Protein AF-0000000083320571 (afdb_homodimer)

InterPro domains:
  IPR004360 Glyoxalase/fosfomycin resistance/dioxygenase domain [PF00903] (28-155)
  IPR029068 Glyoxalase/Bleomycin resistance protein/Dihydroxybiphenyl dioxygenase [G3DSA:3.10.180.10] (17-161)
  IPR029068 Glyoxalase/Bleomycin resistance protein/Dihydroxybiphenyl dioxygenase [SSF54593] (20-159)

Radius of gyration: 19.86 Å; Cα contacts (8 Å, |Δi|>4): 716; chains: 2; bounding box: 45×61×52 Å

Structure (mmCIF, N/CA/C/O backbone):
data_AF-0000000083320571-model_v1
#
loop_
_entity.id
_entity.type
_entity.pdbx_description
1 polymer 'VOC family protein'
#
loop_
_atom_site.group_PDB
_atom_site.id
_atom_site.type_symbol
_atom_site.label_atom_id
_atom_site.label_alt_id
_atom_site.label_comp_id
_atom_site.label_asym_id
_atom_site.label_entity_id
_atom_site.label_seq_id
_atom_site.pdbx_PDB_ins_code
_atom_site.Cartn_x
_atom_site.Cartn_y
_atom_site.Cartn_z
_atom_site.occupancy
_atom_site.B_iso_or_equiv
_atom_site.auth_seq_id
_atom_site.auth_comp_id
_atom_site.auth_asym_id
_atom_site.auth_atom_id
_atom_site.pdbx_PDB_model_num
ATOM 1 N N . MET A 1 1 ? 3.807 26.5 15 1 24.52 1 MET A N 1
ATOM 2 C CA . MET A 1 1 ? 3.52 25.719 16.203 1 24.52 1 MET A CA 1
ATOM 3 C C . MET A 1 1 ? 3.365 24.25 15.867 1 24.52 1 MET A C 1
ATOM 5 O O . MET A 1 1 ? 2.805 23.891 14.828 1 24.52 1 MET A O 1
ATOM 9 N N . ASN A 1 2 ? 4.238 23.391 16.531 1 31.45 2 ASN A N 1
ATOM 10 C CA . ASN A 1 2 ? 4.34 21.953 16.344 1 31.45 2 ASN A CA 1
ATOM 11 C C . ASN A 1 2 ? 3.014 21.25 16.625 1 31.45 2 ASN A C 1
ATOM 13 O O . ASN A 1 2 ? 2.438 21.422 17.703 1 31.45 2 ASN A O 1
ATOM 17 N N . ILE A 1 3 ? 2.271 21.188 15.688 1 35.78 3 ILE A N 1
ATOM 18 C CA . ILE A 1 3 ? 0.932 20.625 15.867 1 35.78 3 ILE A CA 1
ATOM 19 C C . ILE A 1 3 ? 1.018 19.297 16.594 1 35.78 3 ILE A C 1
ATOM 21 O O . ILE A 1 3 ? 0.004 18.609 16.781 1 35.78 3 ILE A O 1
ATOM 25 N N . TYR A 1 4 ? 2.146 18.75 16.625 1 41.5 4 TYR A N 1
ATOM 26 C CA . TYR A 1 4 ? 2.273 17.5 17.344 1 41.5 4 TYR A CA 1
ATOM 27 C C . TYR A 1 4 ? 2.49 17.75 18.828 1 41.5 4 TYR A C 1
ATOM 29 O O . TYR A 1 4 ? 3.172 18.703 19.219 1 41.5 4 TYR A O 1
ATOM 37 N N . PRO A 1 5 ? 1.605 17.375 19.672 1 34.22 5 PRO A N 1
ATOM 38 C CA . PRO A 1 5 ? 1.913 17.578 21.094 1 34.22 5 PRO A CA 1
ATOM 39 C C . PRO A 1 5 ? 3.361 17.234 21.438 1 34.22 5 PRO A C 1
ATOM 41 O O . PRO A 1 5 ? 3.998 16.453 20.734 1 34.22 5 PRO A O 1
ATOM 44 N N . ASP A 1 6 ? 3.949 18.125 22.297 1 37.19 6 ASP A N 1
ATOM 45 C CA . ASP A 1 6 ? 5.258 17.906 22.906 1 37.19 6 ASP A CA 1
ATOM 46 C C . ASP A 1 6 ? 5.375 16.484 23.484 1 37.19 6 ASP A C 1
ATOM 48 O O . ASP A 1 6 ? 4.746 16.172 24.484 1 37.19 6 ASP A O 1
ATOM 52 N N . GLU A 1 7 ? 5.043 15.555 22.844 1 34.69 7 GLU A N 1
ATOM 53 C CA . GLU A 1 7 ? 5.137 14.25 23.5 1 34.69 7 GLU A CA 1
ATOM 54 C C . GLU A 1 7 ? 6.434 14.125 24.297 1 34.69 7 GLU A C 1
ATOM 56 O O . GLU A 1 7 ? 7.48 14.617 23.859 1 34.69 7 GLU A O 1
ATOM 61 N N . LYS A 1 8 ? 6.27 14 25.609 1 34.78 8 LYS A N 1
ATOM 62 C CA . LYS A 1 8 ? 7.332 13.547 26.516 1 34.78 8 LYS A CA 1
ATOM 63 C C . LYS A 1 8 ? 8.297 12.609 25.781 1 34.78 8 LYS A C 1
ATOM 65 O O . LYS A 1 8 ? 7.887 11.797 24.953 1 34.78 8 LYS A O 1
ATOM 70 N N . SER A 1 9 ? 9.625 12.922 25.547 1 37.97 9 SER A N 1
ATOM 71 C CA . SER A 1 9 ? 10.82 12.234 25.094 1 37.97 9 SER A CA 1
ATOM 72 C C . SER A 1 9 ? 10.859 10.797 25.594 1 37.97 9 SER A C 1
ATOM 74 O O . SER A 1 9 ? 11.391 10.516 26.672 1 37.97 9 SER A O 1
ATOM 76 N N . THR A 1 10 ? 9.789 10.219 26.141 1 35.91 10 THR A N 1
ATOM 77 C CA . THR A 1 10 ? 10.156 8.875 26.594 1 35.91 10 THR A CA 1
ATOM 78 C C . THR A 1 10 ? 11.086 8.203 25.594 1 35.91 10 THR A C 1
ATOM 80 O O . THR A 1 10 ? 10.922 8.352 24.375 1 35.91 10 THR A O 1
ATOM 83 N N . ALA A 1 11 ? 12.266 7.926 26.062 1 35.41 11 ALA A N 1
ATOM 84 C CA . ALA A 1 11 ? 13.359 7.246 25.375 1 35.41 11 ALA A CA 1
ATOM 85 C C . ALA A 1 11 ? 12.836 6.145 24.469 1 35.41 11 ALA A C 1
ATOM 87 O O . ALA A 1 11 ? 12.586 5.023 24.922 1 35.41 11 ALA A O 1
ATOM 88 N N . GLN A 1 12 ? 11.68 6.184 23.938 1 38.19 12 GLN A N 1
ATOM 89 C CA . GLN A 1 12 ? 11.359 5.102 23.016 1 38.19 12 GLN A CA 1
ATOM 90 C C . GLN A 1 12 ? 12.555 4.766 22.125 1 38.19 12 GLN A C 1
ATOM 92 O O . GLN A 1 12 ? 13.188 5.66 21.562 1 38.19 12 GLN A O 1
ATOM 97 N N . THR A 1 13 ? 13.32 3.939 22.484 1 44.72 13 THR A N 1
ATOM 98 C CA . THR A 1 13 ? 14.453 3.447 21.703 1 44.72 13 THR A CA 1
ATOM 99 C C . THR A 1 13 ? 14.219 3.68 20.203 1 44.72 13 THR A C 1
ATOM 101 O O . THR A 1 13 ? 13.227 3.211 19.641 1 44.72 13 THR A O 1
ATOM 104 N N . ALA A 1 14 ? 14.383 4.93 19.734 1 51.66 14 ALA A N 1
ATOM 105 C CA . ALA A 1 14 ? 14.25 5.418 18.359 1 51.66 14 ALA A CA 1
ATOM 106 C C . ALA A 1 14 ? 14.469 4.293 17.359 1 51.66 14 ALA A C 1
ATOM 108 O O . ALA A 1 14 ? 15.57 3.748 17.25 1 51.66 14 ALA A O 1
ATOM 109 N N . ASP A 1 15 ? 13.508 3.408 17.141 1 60.19 15 ASP A N 1
ATOM 110 C CA . ASP A 1 15 ? 13.695 2.373 16.141 1 60.19 15 ASP A CA 1
ATOM 111 C C . ASP A 1 15 ? 14.086 2.98 14.789 1 60.19 15 ASP A C 1
ATOM 113 O O . ASP A 1 15 ? 13.32 3.75 14.203 1 60.19 15 ASP A O 1
ATOM 117 N N . THR A 1 16 ? 15.352 3.076 14.57 1 83.44 16 THR A N 1
ATOM 118 C CA . THR A 1 16 ? 16 3.668 13.406 1 83.44 16 THR A CA 1
ATOM 119 C C . THR A 1 16 ? 15.688 2.861 12.148 1 83.44 16 THR A C 1
ATOM 121 O O . THR A 1 16 ? 16.156 3.203 11.055 1 83.44 16 THR A O 1
ATOM 124 N N . GLN A 1 17 ? 14.781 1.916 12.391 1 91.25 17 GLN A N 1
ATOM 125 C CA . GLN A 1 17 ? 14.484 1.094 11.227 1 91.25 17 GLN A CA 1
ATOM 126 C C . GLN A 1 17 ? 13.531 1.809 10.273 1 91.25 17 GLN A C 1
ATOM 128 O O . GLN A 1 17 ? 12.578 2.455 10.711 1 91.25 17 GLN A O 1
ATOM 133 N N . VAL A 1 18 ? 13.82 1.714 9.023 1 96.56 18 VAL A N 1
ATOM 134 C CA . VAL A 1 18 ? 12.945 2.311 8.023 1 96.56 18 VAL A CA 1
ATOM 135 C C . VAL A 1 18 ? 11.625 1.54 7.965 1 96.56 18 VAL A C 1
ATOM 137 O O . VAL A 1 18 ? 11.625 0.307 7.953 1 96.56 18 VAL A O 1
ATOM 140 N N . GLU A 1 19 ? 10.531 2.27 7.996 1 97.12 19 GLU A N 1
ATOM 141 C CA . GLU A 1 19 ? 9.203 1.705 7.738 1 97.12 19 GLU A CA 1
ATOM 142 C C . GLU A 1 19 ? 8.727 2.045 6.332 1 97.12 19 GLU A C 1
ATOM 144 O O . GLU A 1 19 ? 9.055 3.104 5.793 1 97.12 19 GLU A O 1
ATOM 149 N N . MET A 1 20 ? 8.062 1.161 5.777 1 98.12 20 MET A N 1
ATOM 150 C CA . MET A 1 20 ? 7.34 1.413 4.531 1 98.12 20 MET A CA 1
ATOM 151 C C . MET A 1 20 ? 5.832 1.376 4.762 1 98.12 20 MET A C 1
ATOM 153 O O . MET A 1 20 ? 5.27 0.318 5.051 1 98.12 20 MET A O 1
ATOM 157 N N . ILE A 1 21 ? 5.168 2.496 4.598 1 98.19 21 ILE A N 1
ATOM 158 C CA . ILE A 1 21 ? 3.76 2.645 4.953 1 98.19 21 ILE A CA 1
ATOM 159 C C . ILE A 1 21 ? 2.953 3.027 3.713 1 98.19 21 ILE A C 1
ATOM 161 O O . ILE A 1 21 ? 3.248 4.031 3.061 1 98.19 21 ILE A O 1
ATOM 165 N N . PRO A 1 22 ? 1.952 2.219 3.352 1 98.81 22 PRO A N 1
ATOM 166 C CA . PRO A 1 22 ? 1.097 2.654 2.244 1 98.81 22 PRO A CA 1
ATOM 167 C C . PRO A 1 22 ? 0.348 3.949 2.551 1 98.81 22 PRO A C 1
ATOM 169 O O . PRO A 1 22 ? -0.069 4.172 3.689 1 98.81 22 PRO A O 1
ATOM 172 N N . PHE A 1 23 ? 0.229 4.734 1.517 1 98.81 23 PHE A N 1
ATOM 173 C CA . PHE A 1 23 ? -0.408 6.047 1.592 1 98.81 23 PHE A CA 1
ATOM 174 C C . PHE A 1 23 ? -1.513 6.172 0.549 1 98.81 23 PHE A C 1
ATOM 176 O O . PHE A 1 23 ? -1.251 6.09 -0.653 1 98.81 23 PHE A O 1
ATOM 183 N N . LEU A 1 24 ? -2.758 6.375 1.023 1 98.88 24 LEU A N 1
ATOM 184 C CA . LEU A 1 24 ? -3.904 6.523 0.133 1 98.88 24 LEU A CA 1
ATOM 185 C C . LEU A 1 24 ? -4.277 7.996 -0.03 1 98.88 24 LEU A C 1
ATOM 187 O O . LEU A 1 24 ? -4.297 8.742 0.948 1 98.88 24 LEU A O 1
ATOM 191 N N . SER A 1 25 ? -4.465 8.375 -1.194 1 98.75 25 SER A N 1
ATOM 192 C CA . SER A 1 25 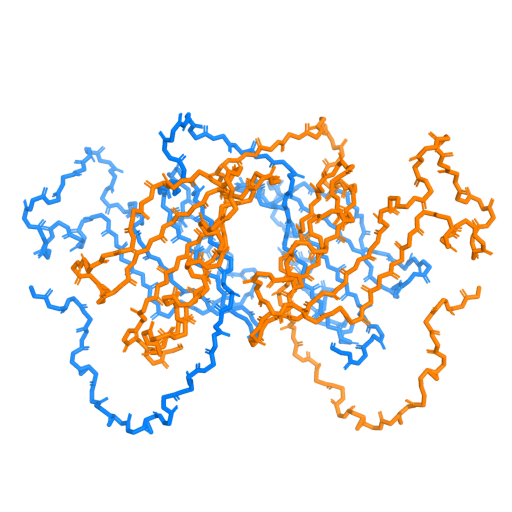? -5.023 9.68 -1.539 1 98.75 25 SER A CA 1
ATOM 193 C C . SER A 1 25 ? -6.441 9.555 -2.082 1 98.75 25 SER A C 1
ATOM 195 O O . SER A 1 25 ? -6.641 9.109 -3.215 1 98.75 25 SER A O 1
ATOM 197 N N . LEU A 1 26 ? -7.48 9.992 -1.312 1 98.62 26 LEU A N 1
ATOM 198 C CA . LEU A 1 26 ? -8.828 9.531 -1.622 1 98.62 26 LEU A CA 1
ATOM 199 C C . LEU A 1 26 ? -9.703 10.688 -2.086 1 98.62 26 LEU A C 1
ATOM 201 O O . LEU A 1 26 ? -10.914 10.523 -2.264 1 98.62 26 LEU A O 1
ATOM 205 N N . ASN A 1 27 ? -9.141 11.859 -2.291 1 97.94 27 ASN A N 1
ATOM 206 C CA . ASN A 1 27 ? -9.75 12.953 -3.035 1 97.94 27 ASN A CA 1
ATOM 207 C C . ASN A 1 27 ? -11.18 13.219 -2.582 1 97.94 27 ASN A C 1
ATOM 209 O O . ASN A 1 27 ? -12.109 13.195 -3.395 1 97.94 27 ASN A O 1
ATOM 213 N N . GLY A 1 28 ? -11.352 13.477 -1.359 1 98.12 28 GLY A N 1
ATOM 214 C CA . GLY A 1 28 ? -12.648 13.859 -0.823 1 98.12 28 GLY A CA 1
ATOM 215 C C . GLY A 1 28 ? -13.32 12.75 -0.037 1 98.12 28 GLY A C 1
ATOM 216 O O . GLY A 1 28 ? -14.359 12.969 0.593 1 98.12 28 GLY A O 1
ATOM 217 N N . GLN A 1 29 ? -12.734 11.578 -0 1 98.44 29 GLN A N 1
ATOM 218 C CA . GLN A 1 29 ? -13.406 10.438 0.618 1 98.44 29 GLN A CA 1
ATOM 219 C C . GLN A 1 29 ? -12.617 9.93 1.821 1 98.44 29 GLN A C 1
ATOM 221 O O . GLN A 1 29 ? -12.969 8.906 2.41 1 98.44 29 GLN A O 1
ATOM 226 N N . ALA A 1 30 ? -11.562 10.625 2.219 1 98.75 30 ALA A N 1
ATOM 227 C CA . ALA A 1 30 ? -10.641 10.117 3.238 1 98.75 30 ALA A CA 1
ATOM 228 C C . ALA A 1 30 ? -11.344 9.977 4.586 1 98.75 30 ALA A C 1
ATOM 230 O O . ALA A 1 30 ? -11.234 8.938 5.246 1 98.75 30 ALA A O 1
ATOM 231 N N . ALA A 1 31 ? -12.086 10.984 4.988 1 98.69 31 ALA A N 1
ATOM 232 C CA . ALA A 1 31 ? -12.75 10.938 6.285 1 98.69 31 ALA A CA 1
ATOM 233 C C . ALA A 1 31 ? -13.734 9.773 6.359 1 98.69 31 ALA A C 1
ATOM 235 O O . ALA A 1 31 ? -13.773 9.047 7.352 1 98.69 31 ALA A O 1
ATOM 236 N N . ALA A 1 32 ? -14.5 9.602 5.309 1 98.62 32 ALA A N 1
ATOM 237 C CA . ALA A 1 32 ? -15.469 8.5 5.25 1 98.62 32 ALA A CA 1
ATOM 238 C C . ALA A 1 32 ? -14.766 7.148 5.258 1 98.62 32 ALA A C 1
ATOM 240 O O . ALA A 1 32 ? -15.211 6.211 5.918 1 98.62 32 ALA A O 1
ATOM 241 N N . ALA A 1 33 ? -13.672 7.047 4.559 1 98.81 33 ALA A N 1
ATOM 242 C CA . ALA A 1 33 ? -12.906 5.801 4.516 1 98.81 33 ALA A CA 1
ATOM 243 C C . ALA A 1 33 ? -12.344 5.457 5.891 1 98.81 33 ALA A C 1
ATOM 245 O O . ALA A 1 33 ? -12.406 4.305 6.324 1 98.81 33 ALA A O 1
ATOM 246 N N . ILE A 1 34 ? -11.766 6.438 6.555 1 98.88 34 ILE A N 1
ATOM 247 C CA . ILE A 1 34 ? -11.188 6.23 7.875 1 98.88 34 ILE A CA 1
ATOM 248 C C . ILE A 1 34 ? -12.25 5.699 8.828 1 98.88 34 ILE A C 1
ATOM 250 O O . ILE A 1 34 ? -12.031 4.711 9.531 1 98.88 34 ILE A O 1
ATOM 254 N N . ALA A 1 35 ? -13.414 6.305 8.797 1 98.62 35 ALA A N 1
ATOM 255 C CA . ALA A 1 35 ? -14.516 5.852 9.641 1 98.62 35 ALA A CA 1
ATOM 256 C C . ALA A 1 35 ? -14.922 4.426 9.289 1 98.62 35 ALA A C 1
ATOM 258 O O . ALA A 1 35 ? -15.172 3.609 10.18 1 98.62 35 ALA A O 1
ATOM 259 N N . PHE A 1 36 ? -15 4.168 8.039 1 98.81 36 PHE A N 1
ATOM 260 C CA . PHE A 1 36 ? -15.352 2.838 7.555 1 98.81 36 PHE A CA 1
ATOM 261 C C . PHE A 1 36 ? -14.336 1.806 8.023 1 98.81 36 PHE A C 1
ATOM 263 O O . PHE A 1 36 ? -14.711 0.735 8.508 1 98.81 36 PHE A O 1
ATOM 270 N N . TYR A 1 37 ? -13.008 2.092 7.93 1 98.81 37 TYR A N 1
ATOM 271 C CA . TYR A 1 37 ? -11.953 1.163 8.305 1 98.81 37 TYR A CA 1
ATOM 272 C C . TYR A 1 37 ? -11.945 0.924 9.812 1 98.81 37 TYR A C 1
ATOM 274 O O . TYR A 1 37 ? -11.633 -0.177 10.273 1 98.81 37 TYR A O 1
ATOM 282 N N . GLU A 1 38 ? -12.258 1.945 10.617 1 98.69 38 GLU A N 1
ATOM 283 C CA . GLU A 1 38 ? -12.43 1.738 12.055 1 98.69 38 GLU A CA 1
ATOM 284 C C . GLU A 1 38 ? -13.5 0.695 12.344 1 98.69 38 GLU A C 1
ATOM 286 O O . GLU A 1 38 ? -13.344 -0.136 13.234 1 98.69 38 GLU A O 1
ATOM 291 N N . GLN A 1 39 ? -14.492 0.689 11.555 1 97.75 39 GLN A N 1
ATOM 292 C CA . GLN A 1 39 ? -15.641 -0.181 11.773 1 97.75 39 GLN A CA 1
ATOM 293 C C . GLN A 1 39 ? -15.367 -1.593 11.266 1 97.75 39 GLN A C 1
ATOM 295 O O . GLN A 1 39 ? -15.703 -2.574 11.93 1 97.75 39 GLN A O 1
ATOM 300 N N . VAL A 1 40 ? -14.734 -1.688 10.133 1 98.06 40 VAL A N 1
ATOM 301 C CA . VAL A 1 40 ? -14.805 -2.982 9.461 1 98.06 40 VAL A CA 1
ATOM 302 C C . VAL A 1 40 ? -13.438 -3.668 9.523 1 98.06 40 VAL A C 1
ATOM 304 O O . VAL A 1 40 ? -13.328 -4.875 9.297 1 98.06 40 VAL A O 1
ATOM 307 N N . LEU A 1 41 ? -12.375 -2.887 9.82 1 98.19 41 LEU A N 1
ATOM 308 C CA . LEU A 1 41 ? -11.039 -3.471 9.805 1 98.19 41 LEU A CA 1
ATOM 309 C C . LEU A 1 41 ? -10.367 -3.342 11.172 1 98.19 41 LEU A C 1
ATOM 311 O O . LEU A 1 41 ? -9.18 -3.613 11.312 1 98.19 41 LEU A O 1
ATOM 315 N N . ASP A 1 42 ? -11.094 -2.852 12.133 1 97.06 42 ASP A N 1
ATOM 316 C CA . ASP A 1 42 ? -10.57 -2.625 13.477 1 97.06 42 ASP A CA 1
ATOM 317 C C . ASP A 1 42 ? -9.398 -1.644 13.445 1 97.06 42 ASP A C 1
ATOM 319 O O . ASP A 1 42 ? -8.422 -1.818 14.18 1 97.06 42 ASP A O 1
ATOM 323 N N . ALA A 1 43 ? -9.469 -0.669 12.57 1 98.5 43 ALA A N 1
ATOM 324 C CA . ALA A 1 43 ? -8.406 0.327 12.461 1 98.5 43 ALA A CA 1
ATOM 325 C C . ALA A 1 43 ? -8.375 1.235 13.688 1 98.5 43 ALA A C 1
ATOM 327 O O . ALA A 1 43 ? -9.43 1.644 14.188 1 98.5 43 ALA A O 1
ATOM 328 N N . GLU A 1 44 ? -7.199 1.455 14.188 1 98.19 44 GLU A N 1
ATOM 329 C CA . GLU A 1 44 ? -6.965 2.438 15.242 1 98.19 44 GLU A CA 1
ATOM 330 C C . GLU A 1 44 ? -6.383 3.729 14.672 1 98.19 44 GLU A C 1
ATOM 332 O O . GLU A 1 44 ? -5.32 3.713 14.047 1 98.19 44 GLU A O 1
ATOM 337 N N . VAL A 1 45 ? -7.016 4.809 14.906 1 98.31 45 VAL A N 1
ATOM 338 C CA . VAL A 1 45 ? -6.516 6.094 14.43 1 98.31 45 VAL A CA 1
ATOM 339 C C . VAL A 1 45 ? -5.438 6.609 15.383 1 98.31 45 VAL A C 1
ATOM 341 O O . VAL A 1 45 ? -5.715 6.902 16.547 1 98.31 45 VAL A O 1
ATOM 344 N N . LEU A 1 46 ? -4.289 6.727 14.875 1 97 46 LEU A N 1
ATOM 345 C CA . LEU A 1 46 ? -3.162 7.199 15.672 1 97 46 LEU A CA 1
ATOM 346 C C . LEU A 1 46 ? -3.002 8.711 15.539 1 97 46 LEU A C 1
ATOM 348 O O . LEU A 1 46 ? -2.521 9.375 16.469 1 97 46 LEU A O 1
ATOM 352 N N . LEU A 1 47 ? -3.318 9.234 14.398 1 96.25 47 LEU A N 1
ATOM 353 C CA . LEU A 1 47 ? -3.244 10.648 14.047 1 96.25 47 LEU A CA 1
ATOM 354 C C . LEU A 1 47 ? -4.25 10.992 12.945 1 96.25 47 LEU A C 1
ATOM 356 O O . LEU A 1 47 ? -4.449 10.203 12.016 1 96.25 47 LEU A O 1
ATOM 360 N N . LYS A 1 48 ? -4.867 12.055 13.086 1 97.38 48 LYS A N 1
ATOM 361 C CA . LYS A 1 48 ? -5.805 12.57 12.094 1 97.38 48 LYS A CA 1
ATOM 362 C C . LYS A 1 48 ? -5.879 14.094 12.141 1 97.38 48 LYS A C 1
ATOM 364 O O . LYS A 1 48 ? -6.094 14.672 13.211 1 97.38 48 LYS A O 1
ATOM 369 N N . VAL A 1 49 ? -5.684 14.703 11.047 1 96.75 49 VAL A N 1
ATOM 370 C CA . VAL A 1 49 ? -5.719 16.156 10.969 1 96.75 49 VAL A CA 1
ATOM 371 C C . VAL A 1 49 ? -6.648 16.594 9.828 1 96.75 49 VAL A C 1
ATOM 373 O O . VAL A 1 49 ? -6.434 16.219 8.672 1 96.75 49 VAL A O 1
ATOM 376 N N . SER A 1 50 ? -7.633 17.391 10.117 1 98.19 50 SER A N 1
ATOM 377 C CA . SER A 1 50 ? -8.562 17.906 9.109 1 98.19 50 SER A CA 1
ATOM 378 C C . SER A 1 50 ? -8.062 19.203 8.516 1 98.19 50 SER A C 1
ATOM 380 O O . SER A 1 50 ? -7.133 19.828 9.039 1 98.19 50 SER A O 1
ATOM 382 N N . TYR A 1 51 ? -8.695 19.594 7.391 1 98.06 51 TYR A N 1
ATOM 383 C CA . TYR A 1 51 ? -8.367 20.875 6.781 1 98.06 51 TYR A CA 1
ATOM 384 C C . TYR A 1 51 ? -8.633 22.031 7.746 1 98.06 51 TYR A C 1
ATOM 386 O O . TYR A 1 51 ? -7.824 22.953 7.855 1 98.06 51 TYR A O 1
ATOM 394 N N . ALA A 1 52 ? -9.766 21.969 8.461 1 97.56 52 ALA A N 1
ATOM 395 C CA . ALA A 1 52 ? -10.109 23 9.43 1 97.56 52 ALA A CA 1
ATOM 396 C C . ALA A 1 52 ? -9.039 23.109 10.516 1 97.56 52 ALA A C 1
ATOM 398 O O . ALA A 1 52 ? -8.6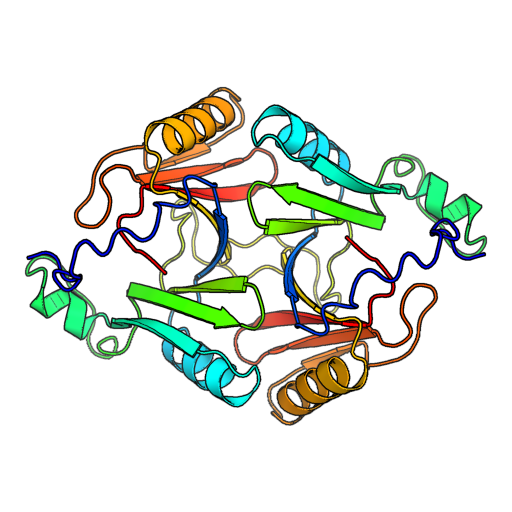25 24.219 10.883 1 97.56 52 ALA A O 1
ATOM 399 N N . GLU A 1 53 ? -8.617 21.969 11.062 1 96.81 53 GLU A N 1
ATOM 400 C CA . GLU A 1 53 ? -7.582 21.953 12.094 1 96.81 53 GLU A CA 1
ATOM 401 C C . GLU A 1 53 ? -6.262 22.484 11.562 1 96.81 53 GLU A C 1
ATOM 403 O O . GLU A 1 53 ? -5.555 23.219 12.266 1 96.81 53 GLU A O 1
ATOM 408 N N . MET A 1 54 ? -5.945 22.078 10.367 1 95.25 54 MET A N 1
ATOM 409 C CA . MET A 1 54 ? -4.711 22.562 9.75 1 9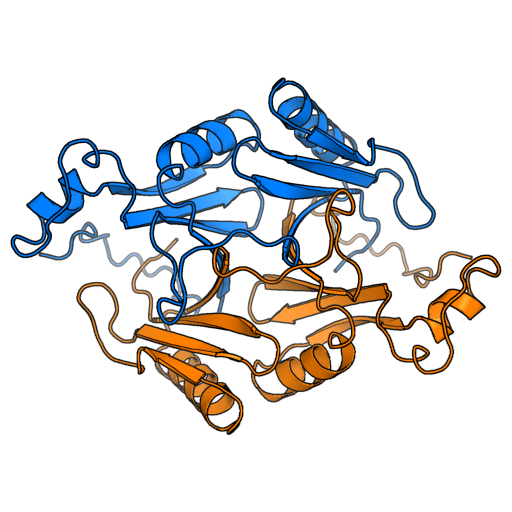5.25 54 MET A CA 1
ATOM 410 C C . MET A 1 54 ? -4.742 24.078 9.609 1 95.25 54 MET A C 1
ATOM 412 O O . MET A 1 54 ? -3.746 24.75 9.875 1 95.25 54 MET A O 1
ATOM 416 N N . ALA A 1 55 ? -5.848 24.641 9.211 1 95.31 55 ALA A N 1
ATOM 417 C CA . ALA A 1 55 ? -5.996 26.078 9.008 1 95.31 55 ALA A CA 1
ATOM 418 C C . ALA A 1 55 ? -5.82 26.844 10.32 1 95.31 55 ALA A C 1
ATOM 420 O O . ALA A 1 55 ? -5.402 28 10.32 1 95.31 55 ALA A O 1
ATOM 421 N N . GLN A 1 56 ? -6.145 26.219 11.422 1 94.75 56 GLN A N 1
ATOM 422 C CA . GLN A 1 56 ? -5.949 26.828 12.742 1 94.75 56 GLN A CA 1
ATOM 423 C C . GLN A 1 56 ? -4.469 26.875 13.102 1 94.75 56 GLN A C 1
ATOM 425 O O . GLN A 1 56 ? -4.039 27.766 13.852 1 94.75 56 GLN A O 1
ATOM 430 N N . ARG A 1 57 ? -3.715 25.953 12.547 1 89.44 57 ARG A N 1
ATOM 431 C CA . ARG A 1 57 ? -2.301 25.844 12.891 1 89.44 57 ARG A CA 1
ATOM 432 C C . ARG A 1 57 ? -1.434 26.625 11.914 1 89.44 57 ARG A C 1
ATOM 434 O O . ARG A 1 57 ? -0.313 27.016 12.242 1 89.44 57 ARG A O 1
ATOM 441 N N . ASP A 1 58 ? -1.866 26.688 10.734 1 90.88 58 ASP A N 1
ATOM 442 C CA . ASP A 1 58 ? -1.173 27.359 9.648 1 90.88 58 ASP A CA 1
ATOM 443 C C . ASP A 1 58 ? -2.092 28.375 8.953 1 90.88 58 ASP A C 1
ATOM 445 O O . ASP A 1 58 ? -2.885 28 8.086 1 90.88 58 ASP A O 1
ATOM 449 N N . ASP A 1 59 ? -1.862 29.562 9.188 1 91.25 59 ASP A N 1
ATOM 450 C CA . ASP A 1 59 ? -2.736 30.625 8.711 1 91.25 59 ASP A CA 1
ATOM 451 C C . ASP A 1 59 ? -2.68 30.75 7.191 1 91.25 59 ASP A C 1
ATOM 453 O O . ASP A 1 59 ? -3.551 31.375 6.582 1 91.25 59 ASP A O 1
ATOM 457 N N . SER A 1 60 ? -1.662 30.203 6.652 1 92.31 60 SER A N 1
ATOM 458 C CA . SER A 1 60 ? -1.528 30.297 5.203 1 92.31 60 SER A CA 1
ATOM 459 C C . SER A 1 60 ? -2.301 29.188 4.504 1 92.31 60 SER A C 1
ATOM 461 O O . SER A 1 60 ? -2.51 29.234 3.289 1 92.31 60 SER A O 1
ATOM 463 N N . PHE A 1 61 ? -2.709 28.203 5.273 1 93.75 61 PHE A N 1
ATOM 464 C CA . PHE A 1 61 ? -3.443 27.094 4.703 1 93.75 61 PHE A CA 1
ATOM 465 C C . PHE A 1 61 ? -4.879 27.484 4.383 1 93.75 61 PHE A C 1
ATOM 467 O O . PHE A 1 61 ? -5.582 28.031 5.238 1 93.75 61 PHE A O 1
ATOM 474 N N . ARG A 1 62 ? -5.305 27.281 3.102 1 94.56 62 ARG A N 1
ATOM 475 C CA . ARG A 1 62 ? -6.652 27.609 2.65 1 94.56 62 ARG A CA 1
ATOM 476 C C . ARG A 1 62 ? -7.344 26.406 2.041 1 94.56 62 ARG A C 1
ATOM 478 O O . ARG A 1 62 ? -6.688 25.531 1.467 1 94.56 62 ARG A O 1
ATOM 485 N N . TYR A 1 63 ? -8.609 26.312 2.205 1 96.19 63 TYR A N 1
ATOM 486 C CA . TYR A 1 63 ? -9.422 25.266 1.604 1 96.19 63 TYR A CA 1
ATOM 487 C C . TYR A 1 63 ? -10.797 25.781 1.212 1 96.19 63 TYR A C 1
ATOM 489 O O . TYR A 1 63 ? -11.234 26.828 1.698 1 96.19 63 TYR A O 1
ATOM 497 N N . ALA A 1 64 ? -11.531 25.172 0.314 1 96.31 64 ALA A N 1
ATOM 498 C CA . ALA A 1 64 ? -12.844 25.594 -0.164 1 96.31 64 ALA A CA 1
ATOM 499 C C . ALA A 1 64 ? -13.93 25.266 0.862 1 96.31 64 ALA A C 1
ATOM 501 O O . ALA A 1 64 ? -13.773 24.359 1.673 1 96.31 64 ALA A O 1
ATOM 502 N N . ALA A 1 65 ? -15.016 26.016 0.787 1 96.56 65 ALA A N 1
ATOM 503 C CA . ALA A 1 65 ? -16.172 25.734 1.636 1 96.56 65 ALA A CA 1
ATOM 504 C C . ALA A 1 65 ? -16.656 24.297 1.452 1 96.56 65 ALA A C 1
ATOM 506 O O . ALA A 1 65 ? -16.719 23.797 0.326 1 96.56 65 ALA A O 1
ATOM 507 N N . GLY A 1 66 ? -16.938 23.625 2.52 1 97.19 66 GLY A N 1
ATOM 508 C CA . GLY A 1 66 ? -17.391 22.234 2.449 1 97.19 66 GLY A CA 1
ATOM 509 C C . GLY A 1 66 ? -16.281 21.219 2.645 1 97.19 66 GLY A C 1
ATOM 510 O O . GLY A 1 66 ? -16.547 20.031 2.775 1 97.19 66 GLY A O 1
ATOM 511 N N . GLN A 1 67 ? -15.055 21.75 2.699 1 97.81 67 GLN A N 1
ATOM 512 C CA . GLN A 1 67 ? -13.914 20.844 2.814 1 97.81 67 GLN A CA 1
ATOM 513 C C . GLN A 1 67 ? -13.336 20.859 4.227 1 97.81 67 GLN A C 1
ATOM 515 O O . GLN A 1 67 ? -12.211 20.422 4.449 1 97.81 67 GLN A O 1
ATOM 520 N N . GLU A 1 68 ? -14.094 21.328 5.188 1 97.62 68 GLU A N 1
ATOM 521 C CA . GLU A 1 68 ? -13.609 21.516 6.555 1 97.62 68 GLU A CA 1
ATOM 522 C C . GLU A 1 68 ? -13.141 20.188 7.148 1 97.62 68 GLU A C 1
ATOM 524 O O . GLU A 1 68 ? -12.141 20.141 7.871 1 97.62 68 GLU A O 1
ATOM 529 N N . GLU A 1 69 ? -13.859 19.125 6.758 1 97.81 69 GLU A N 1
ATOM 530 C CA . GLU A 1 69 ? -13.586 17.828 7.379 1 97.81 69 GLU A CA 1
ATOM 531 C C . GLU A 1 69 ? -12.672 16.969 6.5 1 97.81 69 GLU A C 1
ATOM 533 O O . GLU A 1 69 ? -12.398 15.812 6.824 1 97.81 69 GLU A O 1
ATOM 538 N N . TRP A 1 70 ? -12.25 17.594 5.355 1 98.44 70 TRP A N 1
ATOM 539 C CA . TRP A 1 70 ? -11.273 16.891 4.539 1 98.44 70 TRP A CA 1
ATOM 540 C C . TRP A 1 70 ? -9.984 16.641 5.32 1 98.44 70 TRP A C 1
ATOM 542 O O . TRP A 1 70 ? -9.672 17.375 6.258 1 98.44 70 TRP A O 1
ATOM 552 N N . ILE A 1 71 ? -9.297 15.578 5.008 1 98.62 71 ILE A N 1
ATOM 553 C CA . ILE A 1 71 ? -8.156 15.125 5.797 1 98.62 71 ILE A CA 1
ATOM 554 C C . ILE A 1 71 ? -6.859 15.547 5.113 1 98.62 71 ILE A C 1
ATOM 556 O O . ILE A 1 71 ? -6.629 15.219 3.947 1 98.62 71 ILE A O 1
ATOM 560 N N . THR A 1 72 ? -5.961 16.266 5.801 1 96.5 72 THR A N 1
ATOM 561 C CA . THR A 1 72 ? -4.637 16.594 5.285 1 96.5 72 THR A CA 1
ATOM 562 C C . THR A 1 72 ? -3.664 15.438 5.531 1 96.5 72 THR A C 1
ATOM 564 O O . THR A 1 72 ? -2.727 15.234 4.754 1 96.5 72 THR A O 1
ATOM 567 N N . HIS A 1 73 ? -3.834 14.727 6.633 1 96.12 73 HIS A N 1
ATOM 568 C CA . HIS A 1 73 ? -2.955 13.617 7 1 96.12 73 HIS A CA 1
ATOM 569 C C . HIS A 1 73 ? -3.588 12.75 8.078 1 96.12 73 HIS A C 1
ATOM 571 O O . HIS A 1 73 ? -4.219 13.258 9.008 1 96.12 73 HIS A O 1
ATOM 577 N N . SER A 1 74 ? -3.396 11.461 7.984 1 98 74 SER A N 1
ATOM 578 C CA . SER A 1 74 ? -3.807 10.539 9.039 1 98 74 SER A CA 1
ATOM 579 C C . SER A 1 74 ? -2.939 9.281 9.031 1 98 74 SER A C 1
ATOM 581 O O . SER A 1 74 ? -2.342 8.938 8.008 1 98 74 SER A O 1
ATOM 583 N N . VAL A 1 75 ? -2.783 8.703 10.141 1 97.75 75 VAL A N 1
ATOM 584 C CA . VAL A 1 75 ? -2.109 7.422 10.344 1 97.75 75 VAL A CA 1
ATOM 585 C C . VAL A 1 75 ? -3.023 6.473 11.117 1 97.75 75 VAL A C 1
ATOM 587 O O . VAL A 1 75 ? -3.547 6.828 12.172 1 97.75 75 VAL A O 1
ATOM 590 N N . LEU A 1 76 ? -3.264 5.371 10.539 1 98.69 76 LEU A N 1
ATOM 591 C CA . LEU A 1 76 ? -4.031 4.316 11.188 1 98.69 76 LEU A CA 1
ATOM 592 C C . LEU A 1 76 ? -3.17 3.074 11.398 1 98.69 76 LEU A C 1
ATOM 594 O O . LEU A 1 76 ? -2.246 2.812 10.625 1 98.69 76 LEU A O 1
ATOM 598 N N . ARG A 1 77 ? -3.494 2.32 12.414 1 98.19 77 ARG A N 1
ATOM 599 C CA . ARG A 1 77 ? -2.947 0.98 12.594 1 98.19 77 ARG A CA 1
ATOM 600 C C . ARG A 1 77 ? -3.988 -0.085 12.266 1 98.19 77 ARG A C 1
ATOM 602 O O . ARG A 1 77 ? -5.113 -0.035 12.766 1 98.19 77 ARG A O 1
ATOM 609 N N . ILE A 1 78 ? -3.672 -0.937 11.398 1 97.88 78 ILE A N 1
ATOM 610 C CA . ILE A 1 78 ? -4.473 -2.107 11.062 1 97.88 78 ILE A CA 1
ATOM 611 C C . ILE A 1 78 ? -3.637 -3.373 11.227 1 97.88 78 ILE A C 1
ATOM 613 O O . ILE A 1 78 ? -2.686 -3.6 10.469 1 97.88 78 ILE A O 1
ATOM 617 N N . GLY A 1 79 ? -3.979 -4.195 12.203 1 96.12 79 GLY A N 1
ATOM 618 C CA . GLY A 1 79 ? -3.129 -5.332 12.523 1 96.12 79 GLY A CA 1
ATOM 619 C C . GLY A 1 79 ? -1.714 -4.934 12.898 1 96.12 79 GLY A C 1
ATOM 620 O O . GLY A 1 79 ? -1.509 -4.082 13.766 1 96.12 79 GLY A O 1
ATOM 621 N N . ALA A 1 80 ? -0.781 -5.496 12.188 1 95.25 80 ALA A N 1
ATOM 622 C CA . ALA A 1 80 ? 0.628 -5.293 12.516 1 95.25 80 ALA A CA 1
ATOM 623 C C . ALA A 1 80 ? 1.195 -4.094 11.758 1 95.25 80 ALA A C 1
ATOM 625 O O . ALA A 1 80 ? 2.377 -3.766 11.898 1 95.25 80 ALA A O 1
ATOM 626 N N . ASN A 1 81 ? 0.401 -3.439 10.984 1 97.5 81 ASN A N 1
ATOM 627 C CA . ASN A 1 81 ? 0.931 -2.436 10.062 1 97.5 81 ASN A CA 1
ATOM 628 C C . ASN A 1 81 ? 0.208 -1.101 10.219 1 97.5 81 ASN A C 1
ATOM 630 O O . ASN A 1 81 ? -0.849 -1.03 10.844 1 97.5 81 ASN A O 1
ATOM 634 N N . LYS A 1 82 ? 0.818 -0.093 9.633 1 97.81 82 LYS A N 1
ATOM 635 C CA . LYS A 1 82 ? 0.208 1.229 9.523 1 97.81 82 LYS A CA 1
ATOM 636 C C . LYS A 1 82 ? -0.229 1.519 8.094 1 97.81 82 LYS A C 1
ATOM 638 O O . LYS A 1 82 ? 0.282 0.915 7.145 1 97.81 82 LYS A O 1
ATOM 643 N N . ILE A 1 83 ? -1.175 2.426 7.996 1 98.75 83 ILE A N 1
ATOM 644 C CA . ILE A 1 83 ? -1.599 3.008 6.727 1 98.75 83 ILE A CA 1
ATOM 645 C C . ILE A 1 83 ? -1.845 4.504 6.902 1 98.75 83 ILE A C 1
ATOM 647 O O . ILE A 1 83 ? -2.33 4.941 7.949 1 98.75 83 ILE A O 1
ATOM 651 N N . MET A 1 84 ? -1.451 5.215 5.895 1 98.62 84 MET A N 1
ATOM 652 C CA . MET A 1 84 ? -1.727 6.648 5.879 1 98.62 84 MET A CA 1
ATOM 653 C C . MET A 1 84 ? -2.803 6.984 4.848 1 98.62 84 MET A C 1
ATOM 655 O O . MET A 1 84 ? -2.861 6.371 3.783 1 98.62 84 MET A O 1
ATOM 659 N N . ILE A 1 85 ? -3.664 7.938 5.207 1 98.81 85 ILE A N 1
ATOM 660 C CA . ILE A 1 85 ? -4.754 8.344 4.328 1 98.81 85 ILE A CA 1
ATOM 661 C C . ILE A 1 85 ? -4.887 9.859 4.332 1 98.81 85 ILE A C 1
ATOM 663 O O . ILE A 1 85 ? -4.867 10.492 5.391 1 98.81 85 ILE A O 1
ATOM 667 N N . ALA A 1 86 ? -4.992 10.438 3.23 1 98.38 86 ALA A N 1
ATOM 668 C CA . ALA A 1 86 ? -5.234 11.867 3.035 1 98.38 86 ALA A CA 1
ATOM 669 C C . ALA A 1 86 ? -6.066 12.117 1.782 1 98.38 86 ALA A C 1
ATOM 671 O O . ALA A 1 86 ? -6.551 11.172 1.153 1 98.38 86 ALA A O 1
ATOM 672 N N . GLU A 1 87 ? -6.379 13.367 1.506 1 98.25 87 GLU A N 1
ATOM 673 C CA . GLU A 1 87 ? -7.152 13.703 0.312 1 98.25 87 GLU A CA 1
ATOM 674 C C . GLU A 1 87 ? -6.246 13.828 -0.91 1 98.25 87 GLU A C 1
ATOM 676 O O . GLU A 1 87 ? -6.523 13.242 -1.958 1 98.25 87 GLU A O 1
ATOM 681 N N . GLU A 1 88 ? -5.098 14.477 -0.74 1 95.44 88 GLU A N 1
ATOM 682 C CA . GLU A 1 88 ? -4.305 14.922 -1.884 1 95.44 88 GLU A CA 1
ATOM 683 C C . GLU A 1 88 ? -3.33 13.836 -2.33 1 95.44 88 GLU A C 1
ATOM 685 O O . GLU A 1 88 ? -2.748 13.133 -1.498 1 95.44 88 GLU A O 1
ATOM 690 N N . GLU A 1 89 ? -3.131 13.758 -3.648 1 94.81 89 GLU A N 1
ATOM 691 C CA . GLU A 1 89 ? -2.137 12.859 -4.215 1 94.81 89 GLU A CA 1
ATOM 692 C C . GLU A 1 89 ? -0.733 13.445 -4.113 1 94.81 89 GLU A C 1
ATOM 694 O O . GLU A 1 89 ? -0.568 14.672 -4.09 1 94.81 89 GLU A O 1
ATOM 699 N N . GLN A 1 90 ? 0.231 12.547 -4.113 1 94.12 90 GLN A N 1
ATOM 700 C CA . GLN A 1 90 ? 1.62 12.977 -4.016 1 94.12 90 GLN A CA 1
ATOM 701 C C . GLN A 1 90 ? 2.193 13.305 -5.395 1 94.12 90 GLN A C 1
ATOM 703 O O . GLN A 1 90 ? 3.113 14.117 -5.512 1 94.12 90 GLN A O 1
ATOM 708 N N . ASP A 1 91 ? 1.685 12.656 -6.395 1 97.31 91 ASP A N 1
ATOM 709 C CA . ASP A 1 91 ? 2.061 12.961 -7.773 1 97.31 91 ASP A CA 1
ATOM 710 C C . ASP A 1 91 ? 1.078 13.945 -8.406 1 97.31 91 ASP A C 1
ATOM 712 O O . ASP A 1 91 ? 0.049 13.539 -8.945 1 97.31 91 ASP A O 1
ATOM 716 N N . THR A 1 92 ? 1.449 15.203 -8.445 1 94.44 92 THR A N 1
ATOM 717 C CA . THR A 1 92 ? 0.557 16.25 -8.914 1 94.44 92 THR A CA 1
ATOM 718 C C . THR A 1 92 ? 0.869 16.625 -10.359 1 94.44 92 THR A C 1
ATOM 720 O O . THR A 1 92 ? 0.332 17.594 -10.891 1 94.44 92 THR A O 1
ATOM 723 N N . THR A 1 93 ? 1.79 15.859 -10.969 1 95.25 93 THR A N 1
ATOM 724 C CA . THR A 1 93 ? 2.131 16.141 -12.359 1 95.25 93 THR A CA 1
ATOM 725 C C . THR A 1 93 ? 1.004 15.695 -13.289 1 95.25 93 THR A C 1
ATOM 727 O O . THR A 1 93 ? 1.033 15.984 -14.484 1 95.25 93 THR A O 1
ATOM 730 N N . ARG A 1 94 ? 0.044 15.055 -12.805 1 93.25 94 ARG A N 1
ATOM 731 C CA . ARG A 1 94 ? -1.138 14.586 -13.516 1 93.25 94 ARG A CA 1
ATOM 732 C C . ARG A 1 94 ? -2.383 14.688 -12.648 1 93.25 94 ARG A C 1
ATOM 734 O O . ARG A 1 94 ? -2.285 14.742 -11.422 1 93.25 94 ARG A O 1
ATOM 741 N N . PRO A 1 95 ? -3.514 14.758 -13.281 1 96.38 95 PRO A N 1
ATOM 742 C CA . PRO A 1 95 ? -4.738 14.789 -12.477 1 96.38 95 PRO A CA 1
ATOM 743 C C . PRO A 1 95 ? -4.93 13.531 -11.633 1 96.38 95 PRO A C 1
ATOM 745 O O . PRO A 1 95 ? -4.457 12.453 -12.008 1 96.38 95 PRO A O 1
ATOM 748 N N . TRP A 1 96 ? -5.59 13.719 -10.555 1 97.38 96 TRP A N 1
ATOM 749 C CA . TRP A 1 96 ? -5.906 12.57 -9.703 1 97.38 96 TRP A CA 1
ATOM 750 C C . TRP A 1 96 ? -6.672 11.508 -10.484 1 97.38 96 TRP A C 1
ATOM 752 O O . TRP A 1 96 ? -7.613 11.82 -11.211 1 97.38 96 TRP A O 1
ATOM 762 N N . SER A 1 97 ? -6.289 10.289 -10.359 1 97.19 97 SER A N 1
ATOM 763 C CA . SER A 1 97 ? -6.977 9.148 -10.969 1 97.19 97 SER A CA 1
ATOM 764 C C . SER A 1 97 ? -6.77 7.883 -10.148 1 97.19 97 SER A C 1
ATOM 766 O O . SER A 1 97 ? -5.672 7.633 -9.648 1 97.19 97 SER A O 1
ATOM 768 N N . ALA A 1 98 ? -7.84 7.172 -10.016 1 96.31 98 ALA A N 1
ATOM 769 C CA . ALA A 1 98 ? -7.77 5.863 -9.359 1 96.31 98 ALA A CA 1
ATOM 770 C C . ALA A 1 98 ? -7.375 4.777 -10.359 1 96.31 98 ALA A C 1
ATOM 772 O O . ALA A 1 98 ? -7.867 4.758 -11.492 1 96.31 98 ALA A O 1
ATOM 773 N N . GLY A 1 99 ? -6.422 3.967 -9.977 1 96.88 99 GLY A N 1
ATOM 774 C CA . GLY A 1 99 ? -6.059 2.818 -10.789 1 96.88 99 GLY A CA 1
ATOM 775 C C . GLY A 1 99 ? -6.367 1.492 -10.125 1 96.88 99 GLY A C 1
ATOM 776 O O . GLY A 1 99 ? -7.082 1.447 -9.117 1 96.88 99 GLY A O 1
ATOM 777 N N . ASN A 1 100 ? -6.035 0.37 -10.805 1 97.94 100 ASN A N 1
ATOM 778 C CA . ASN A 1 100 ? -6.137 -0.958 -10.211 1 97.94 100 ASN A CA 1
ATOM 779 C C . ASN A 1 100 ? -4.785 -1.665 -10.188 1 97.94 100 ASN A C 1
ATOM 781 O O . ASN A 1 100 ? -4.719 -2.895 -10.25 1 97.94 100 ASN A O 1
ATOM 785 N N . ASP A 1 101 ? -3.703 -0.851 -10.133 1 98.31 101 ASP A N 1
ATOM 786 C CA . ASP A 1 101 ? -2.334 -1.357 -10.117 1 98.31 101 ASP A CA 1
ATOM 787 C C . ASP A 1 101 ? -1.852 -1.584 -8.68 1 98.31 101 ASP A C 1
ATOM 789 O O . ASP A 1 101 ? -0.674 -1.869 -8.461 1 98.31 101 ASP A O 1
ATOM 793 N N . PHE A 1 102 ? -2.746 -1.427 -7.754 1 97.94 102 PHE A N 1
ATOM 794 C CA . PHE A 1 102 ? -2.43 -1.564 -6.336 1 97.94 102 PHE A CA 1
ATOM 795 C C . PHE A 1 102 ? -3.596 -2.188 -5.578 1 97.94 102 PHE A C 1
ATOM 797 O O . PHE A 1 102 ? -4.754 -2.018 -5.965 1 97.94 102 PHE A O 1
ATOM 804 N N . SER A 1 103 ? -3.271 -2.955 -4.535 1 98.69 103 SER A N 1
ATOM 805 C CA . SER A 1 103 ? -4.234 -3.441 -3.553 1 98.69 103 SER A CA 1
ATOM 806 C C . SER A 1 103 ? -3.574 -3.662 -2.195 1 98.69 103 SER A C 1
ATOM 808 O O . SER A 1 103 ? -2.357 -3.52 -2.061 1 98.69 103 SER A O 1
ATOM 810 N N . LEU A 1 104 ? -4.352 -3.852 -1.198 1 98.81 104 LEU A N 1
ATOM 811 C CA . LEU A 1 104 ? -3.891 -4.188 0.144 1 98.81 104 LEU A CA 1
ATOM 812 C C . LEU A 1 104 ? -4.258 -5.625 0.502 1 98.81 104 LEU A C 1
ATOM 814 O O . LEU A 1 104 ? -5.426 -6.004 0.441 1 98.81 104 LEU A O 1
ATOM 818 N N . CYS A 1 105 ? -3.262 -6.379 0.871 1 98.56 105 CYS A N 1
ATOM 819 C CA . CYS A 1 105 ? -3.49 -7.773 1.23 1 98.56 105 CYS A CA 1
ATOM 820 C C . CYS A 1 105 ? -3.518 -7.949 2.744 1 98.56 105 CYS A C 1
ATOM 822 O O . CYS A 1 105 ? -2.504 -7.742 3.416 1 98.56 105 CYS A O 1
ATOM 824 N N . LEU A 1 106 ? -4.617 -8.273 3.266 1 98.19 106 LEU A N 1
ATOM 825 C CA . LEU A 1 106 ? -4.758 -8.703 4.652 1 98.19 106 LEU A CA 1
ATOM 826 C C . LEU A 1 106 ? -4.492 -10.203 4.781 1 98.19 106 LEU A C 1
ATOM 828 O O . LEU A 1 106 ? -5.211 -11.016 4.195 1 98.19 106 LEU A O 1
ATOM 832 N N . GLN A 1 107 ? -3.48 -10.484 5.539 1 96.81 107 GLN A N 1
ATOM 833 C CA . GLN A 1 107 ? -3.031 -11.867 5.586 1 96.81 107 GLN A CA 1
ATOM 834 C C . GLN A 1 107 ? -2.82 -12.328 7.023 1 96.81 107 GLN A C 1
ATOM 836 O O . GLN A 1 107 ? -2.336 -11.562 7.863 1 96.81 107 GLN A O 1
ATOM 841 N N . SER A 1 108 ? -3.162 -13.547 7.379 1 96 108 SER A N 1
ATOM 842 C CA . SER A 1 108 ? -2.945 -14.18 8.68 1 96 108 SER A CA 1
ATOM 843 C C . SER A 1 108 ? -3.016 -15.695 8.57 1 96 108 SER A C 1
ATOM 845 O O . SER A 1 108 ? -3.621 -16.234 7.645 1 96 108 SER A O 1
ATOM 847 N N . THR A 1 109 ? -2.42 -16.406 9.5 1 94.31 109 THR A N 1
ATOM 848 C CA . THR A 1 109 ? -2.588 -17.844 9.594 1 94.31 109 THR A CA 1
ATOM 849 C C . THR A 1 109 ? -3.898 -18.203 10.297 1 94.31 109 THR A C 1
ATOM 851 O O . THR A 1 109 ? -4.344 -19.344 10.258 1 94.31 109 THR A O 1
ATOM 854 N N . ASP A 1 110 ? -4.496 -17.188 10.891 1 94.69 110 ASP A N 1
ATOM 855 C CA . ASP A 1 110 ? -5.77 -17.359 11.578 1 94.69 110 ASP A CA 1
ATOM 856 C C . ASP A 1 110 ? -6.941 -17.266 10.602 1 94.69 110 ASP A C 1
ATOM 858 O O . ASP A 1 110 ? -7.383 -16.172 10.258 1 94.69 110 ASP A O 1
ATOM 862 N N . HIS A 1 111 ? -7.449 -18.391 10.219 1 96.31 111 HIS A N 1
ATOM 863 C CA . HIS A 1 111 ? -8.539 -18.453 9.25 1 96.31 111 HIS A CA 1
ATOM 864 C C . HIS A 1 111 ? -9.75 -17.672 9.727 1 96.31 111 HIS A C 1
ATOM 866 O O . HIS A 1 111 ? -10.367 -16.938 8.953 1 96.31 111 HIS A O 1
ATOM 872 N N . ALA A 1 112 ? -10.078 -17.812 10.961 1 96.88 112 ALA A N 1
ATOM 873 C CA . ALA A 1 112 ? -11.258 -17.141 11.516 1 96.88 112 ALA A CA 1
ATOM 874 C C . ALA A 1 112 ? -11.109 -15.625 11.453 1 96.88 112 ALA A C 1
ATOM 876 O O . ALA A 1 112 ? -12.086 -14.914 11.195 1 96.88 112 ALA A O 1
ATOM 877 N N . ALA A 1 113 ? -9.922 -15.141 11.703 1 96.69 113 ALA A N 1
ATOM 878 C CA . ALA A 1 113 ? -9.672 -13.703 11.648 1 96.69 113 ALA A CA 1
ATOM 879 C C . ALA A 1 113 ? -9.883 -13.164 10.234 1 96.69 113 ALA A C 1
ATOM 881 O O . ALA A 1 113 ? -10.516 -12.125 10.047 1 96.69 113 ALA A O 1
ATOM 882 N N . ILE A 1 114 ? -9.367 -13.898 9.273 1 97.62 114 ILE A N 1
ATOM 883 C CA . ILE A 1 114 ? -9.484 -13.477 7.883 1 97.62 114 ILE A CA 1
ATOM 884 C C . ILE A 1 114 ? -10.945 -13.539 7.449 1 97.62 114 ILE A C 1
ATOM 886 O O . ILE A 1 114 ? -11.445 -12.609 6.805 1 97.62 114 ILE A O 1
ATOM 890 N N . GLU A 1 115 ? -11.625 -14.57 7.824 1 97.94 115 GLU A N 1
ATOM 891 C CA . GLU A 1 115 ? -13.039 -14.711 7.492 1 97.94 115 GLU A CA 1
ATOM 892 C C . GLU A 1 115 ? -13.859 -13.57 8.102 1 97.94 115 GLU A C 1
ATOM 894 O O . GLU A 1 115 ? -14.742 -13.016 7.438 1 97.94 115 GLU A O 1
ATOM 899 N N . ARG A 1 116 ? -13.578 -13.25 9.312 1 97.88 116 ARG A N 1
ATOM 900 C CA . ARG A 1 116 ? -14.289 -12.164 9.984 1 97.88 116 ARG A CA 1
ATOM 901 C C . ARG A 1 116 ? -14.109 -10.852 9.242 1 97.88 116 ARG A C 1
ATOM 903 O O . ARG A 1 116 ? -15.078 -10.117 9.016 1 97.88 116 ARG A O 1
ATOM 910 N N . LEU A 1 117 ? -12.883 -10.555 8.875 1 98.25 117 LEU A N 1
ATOM 911 C CA . LEU A 1 117 ? -12.602 -9.32 8.156 1 98.25 117 LEU A CA 1
ATOM 912 C C . LEU A 1 117 ? -13.305 -9.305 6.809 1 98.25 117 LEU A C 1
ATOM 914 O O . LEU A 1 117 ? -13.906 -8.297 6.43 1 98.25 117 LEU A O 1
ATOM 918 N N . TYR A 1 118 ? -13.234 -10.43 6.102 1 98.69 118 TYR A N 1
ATOM 919 C CA . TYR A 1 118 ? -13.906 -10.555 4.812 1 98.69 118 TYR A CA 1
ATOM 920 C C . TYR A 1 118 ? -15.406 -10.32 4.961 1 98.69 118 TYR A C 1
ATOM 922 O O . TYR A 1 118 ? -16 -9.539 4.215 1 98.69 118 TYR A O 1
ATOM 930 N N . ASP A 1 119 ? -16.016 -10.906 5.938 1 98.62 119 ASP A N 1
ATOM 931 C CA . ASP A 1 119 ? -17.453 -10.812 6.16 1 98.62 119 ASP A CA 1
ATOM 932 C C . ASP A 1 119 ? -17.875 -9.383 6.508 1 98.62 119 ASP A C 1
ATOM 934 O O . ASP A 1 119 ? -18.891 -8.891 6.035 1 98.62 119 ASP A O 1
ATOM 938 N N . ARG A 1 120 ? -17.109 -8.734 7.32 1 98.44 120 ARG A N 1
ATOM 939 C CA . ARG A 1 120 ? -17.438 -7.371 7.73 1 98.44 120 ARG A CA 1
ATOM 940 C C . ARG A 1 120 ? -17.391 -6.422 6.539 1 98.44 120 ARG A C 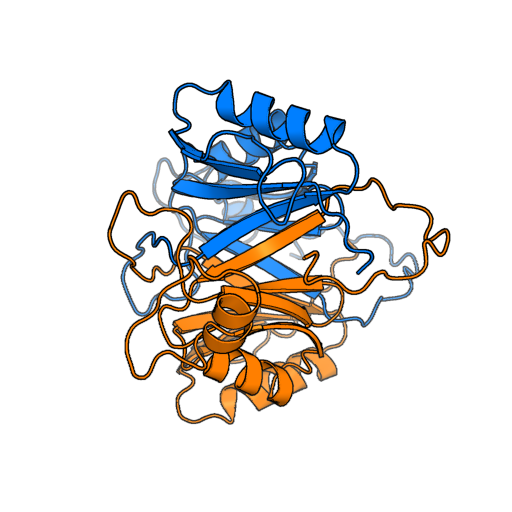1
ATOM 942 O O . ARG A 1 120 ? -18.266 -5.562 6.391 1 98.44 120 ARG A O 1
ATOM 949 N N . LEU A 1 121 ? -16.359 -6.582 5.699 1 98.31 121 LEU A N 1
ATOM 950 C CA . LEU A 1 121 ? -16.281 -5.715 4.531 1 98.31 121 LEU A CA 1
ATOM 951 C C . LEU A 1 121 ? -17.406 -6.004 3.549 1 98.31 121 LEU A C 1
ATOM 953 O O . LEU A 1 121 ? -18 -5.082 2.992 1 98.31 121 LEU A O 1
ATOM 957 N N . THR A 1 122 ? -17.719 -7.27 3.385 1 98.25 122 THR A N 1
ATOM 958 C CA . THR A 1 122 ? -18.703 -7.652 2.371 1 98.25 122 THR A CA 1
ATOM 959 C C . THR A 1 122 ? -20.125 -7.41 2.871 1 98.25 122 THR A C 1
ATOM 961 O O . THR A 1 122 ? -21.078 -7.449 2.09 1 98.25 122 THR A O 1
ATOM 964 N N . ALA A 1 123 ? -20.297 -7.137 4.18 1 98 123 ALA A N 1
ATOM 965 C CA . ALA A 1 123 ? -21.594 -6.805 4.734 1 98 123 ALA A CA 1
ATOM 966 C C . ALA A 1 123 ? -22.078 -5.441 4.242 1 98 123 ALA A C 1
ATOM 968 O O . ALA A 1 123 ? -23.266 -5.141 4.289 1 98 123 ALA A O 1
ATOM 969 N N . ASP A 1 124 ? -21.094 -4.562 3.865 1 97.69 124 ASP A N 1
ATOM 970 C CA . ASP A 1 124 ? -21.484 -3.281 3.275 1 97.69 124 ASP A CA 1
ATOM 971 C C . ASP A 1 124 ? -21.953 -3.459 1.834 1 97.69 124 ASP A C 1
ATOM 973 O O . ASP A 1 124 ? -21.203 -3.971 0.993 1 97.69 124 ASP A O 1
ATOM 977 N N . THR A 1 125 ? -23.109 -2.98 1.5 1 97.56 125 THR A N 1
ATOM 978 C CA . THR A 1 125 ? -23.734 -3.252 0.214 1 97.56 125 THR A CA 1
ATOM 979 C C . THR A 1 125 ? -23.016 -2.521 -0.912 1 97.56 125 THR A C 1
ATOM 981 O O . THR A 1 125 ? -23.203 -2.84 -2.088 1 97.56 125 THR A O 1
ATOM 984 N N . ARG A 1 126 ? -22.25 -1.566 -0.601 1 98.06 126 ARG A N 1
ATOM 985 C CA . ARG A 1 126 ? -21.516 -0.812 -1.614 1 98.06 126 ARG A CA 1
ATOM 986 C C . ARG A 1 126 ? -20.266 -1.554 -2.047 1 98.06 126 ARG A C 1
ATOM 988 O O . ARG A 1 126 ? -19.656 -1.215 -3.064 1 98.06 126 ARG A O 1
ATOM 995 N N . THR A 1 127 ? -19.844 -2.549 -1.223 1 98.44 127 THR A N 1
ATOM 996 C CA . THR A 1 127 ? -18.641 -3.318 -1.51 1 98.44 127 THR A CA 1
ATOM 997 C C . THR A 1 127 ? -18.875 -4.285 -2.668 1 98.44 127 THR A C 1
ATOM 999 O O . THR A 1 127 ? -19.922 -4.934 -2.736 1 98.44 127 THR A O 1
ATOM 1002 N N . VAL A 1 128 ? -17.922 -4.324 -3.623 1 98.44 128 VAL A N 1
ATOM 1003 C CA . VAL A 1 128 ? -17.984 -5.246 -4.754 1 98.44 128 VAL A CA 1
ATOM 1004 C C . VAL A 1 128 ? -17.094 -6.457 -4.484 1 98.44 128 VAL A C 1
ATOM 1006 O O . VAL A 1 128 ? -15.898 -6.312 -4.23 1 98.44 128 VAL A O 1
ATOM 1009 N N . ILE A 1 129 ? -17.656 -7.633 -4.543 1 98.62 129 ILE A N 1
ATOM 1010 C CA . ILE A 1 129 ? -16.891 -8.859 -4.379 1 98.62 129 ILE A CA 1
ATOM 1011 C C . ILE A 1 129 ? -16.172 -9.195 -5.684 1 98.62 129 ILE A C 1
ATOM 1013 O O . ILE A 1 129 ? -16.812 -9.414 -6.715 1 98.62 129 ILE A O 1
ATOM 1017 N N . LEU A 1 130 ? -14.914 -9.156 -5.707 1 98.62 130 LEU A N 1
ATOM 1018 C CA . LEU A 1 130 ? -14.109 -9.484 -6.875 1 98.62 130 LEU A CA 1
ATOM 1019 C C . LEU A 1 130 ? -13.797 -10.977 -6.918 1 98.62 130 LEU A C 1
ATOM 1021 O O . LEU A 1 130 ? -13.719 -11.57 -7.996 1 98.62 130 LEU A O 1
ATOM 1025 N N . ALA A 1 131 ? -13.531 -11.625 -5.785 1 98 131 ALA A N 1
ATOM 1026 C CA . ALA A 1 131 ? -13.336 -13.062 -5.57 1 98 131 ALA A CA 1
ATOM 1027 C C . ALA A 1 131 ? -13.914 -13.5 -4.23 1 98 131 ALA A C 1
ATOM 1029 O O . ALA A 1 131 ? -13.539 -12.969 -3.182 1 98 131 ALA A O 1
ATOM 1030 N N . PRO A 1 132 ? -14.859 -14.406 -4.27 1 98.31 132 PRO A N 1
ATOM 1031 C CA . PRO A 1 132 ? -15.367 -14.906 -2.992 1 98.31 132 PRO A CA 1
ATOM 1032 C C . PRO A 1 132 ? -14.305 -15.625 -2.17 1 98.31 132 PRO A C 1
ATOM 1034 O O . PRO A 1 132 ? -13.367 -16.203 -2.734 1 98.31 132 PRO A O 1
ATOM 1037 N N . LEU A 1 133 ? -14.461 -15.617 -0.872 1 98.38 133 LEU A N 1
ATOM 1038 C CA . LEU A 1 133 ? -13.516 -16.297 0.009 1 98.38 133 LEU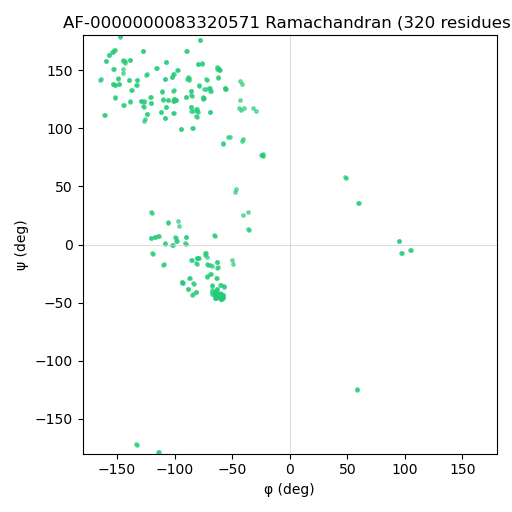 A CA 1
ATOM 1039 C C . LEU A 1 133 ? -13.625 -17.812 -0.136 1 98.38 133 LEU A C 1
ATOM 1041 O O . LEU A 1 133 ? -14.664 -18.391 0.193 1 98.38 133 LEU A O 1
ATOM 1045 N N . ALA A 1 134 ? -12.594 -18.406 -0.628 1 98.19 134 ALA A N 1
ATOM 1046 C CA . ALA A 1 134 ? -12.555 -19.844 -0.866 1 98.19 134 ALA A CA 1
ATOM 1047 C C . ALA A 1 134 ? -11.117 -20.344 -0.904 1 98.19 134 ALA A C 1
ATOM 1049 O O . ALA A 1 134 ? -10.18 -19.562 -1.049 1 98.19 134 ALA A O 1
ATOM 1050 N N . ALA A 1 135 ? -10.992 -21.641 -0.757 1 95.88 135 ALA A N 1
ATOM 1051 C CA . ALA A 1 135 ? -9.664 -22.234 -0.857 1 95.88 135 ALA A CA 1
ATOM 1052 C C . ALA A 1 135 ? -9.172 -22.234 -2.301 1 95.88 135 ALA A C 1
ATOM 1054 O O . ALA A 1 135 ? -9.969 -22.312 -3.236 1 95.88 135 ALA A O 1
ATOM 1055 N N . ASN A 1 136 ? -7.871 -21.984 -2.461 1 89.56 136 ASN A N 1
ATOM 1056 C CA . ASN A 1 136 ? -7.203 -22.203 -3.742 1 89.56 136 ASN A CA 1
ATOM 1057 C C . ASN A 1 136 ? -5.898 -22.969 -3.574 1 89.56 136 ASN A C 1
ATOM 1059 O O . ASN A 1 136 ? -5.668 -23.594 -2.535 1 89.56 136 ASN A O 1
ATOM 1063 N N . SER A 1 137 ? -5.172 -23.094 -4.594 1 82.62 137 SER A N 1
ATOM 1064 C CA . SER A 1 137 ? -3.984 -23.938 -4.598 1 82.62 137 SER A CA 1
ATOM 1065 C C . SER A 1 137 ? -2.947 -23.438 -3.6 1 82.62 137 SER A C 1
ATOM 1067 O O . SER A 1 137 ? -2.1 -24.203 -3.139 1 82.62 137 SER A O 1
ATOM 1069 N N . PHE A 1 138 ? -3.057 -22.172 -3.203 1 83.81 138 PHE A N 1
ATOM 1070 C CA . PHE A 1 138 ? -1.99 -21.625 -2.365 1 83.81 138 PHE A CA 1
ATOM 1071 C C . PHE A 1 138 ? -2.535 -21.188 -1.012 1 83.81 138 PHE A C 1
ATOM 1073 O O . PHE A 1 138 ? -1.767 -20.859 -0.104 1 83.81 138 PHE A O 1
ATOM 1080 N N . SER A 1 139 ? -3.783 -21.188 -0.821 1 92.19 139 SER A N 1
ATOM 1081 C CA . SER A 1 139 ? -4.387 -20.672 0.403 1 92.19 139 SER A CA 1
ATOM 1082 C C . SER A 1 139 ? -5.664 -21.422 0.75 1 92.19 139 SER A C 1
ATOM 1084 O O . SER A 1 139 ? -6.48 -21.719 -0.128 1 92.19 139 SER A O 1
ATOM 1086 N N . SER A 1 140 ? -5.816 -21.719 2.051 1 95.12 140 SER A N 1
ATOM 1087 C CA . SER A 1 140 ? -7.051 -22.359 2.51 1 95.12 140 SER A CA 1
ATOM 1088 C C . SER A 1 140 ? -8.211 -21.359 2.514 1 95.12 140 SER A C 1
ATOM 1090 O O . SER A 1 140 ? -9.367 -21.75 2.682 1 95.12 140 SER A O 1
ATOM 1092 N N . GLY A 1 141 ? -7.949 -20.125 2.305 1 97.06 141 GLY A N 1
ATOM 1093 C CA . GLY A 1 141 ? -8.914 -19.031 2.223 1 97.06 141 GLY A CA 1
ATOM 1094 C C . GLY A 1 141 ? -8.367 -17.797 1.537 1 97.06 141 GLY A C 1
ATOM 1095 O O . GLY A 1 141 ? -7.484 -17.125 2.072 1 97.06 141 GLY A O 1
ATOM 1096 N N . TYR A 1 142 ? -8.922 -17.562 0.373 1 97.81 142 TYR A N 1
ATOM 1097 C CA . TYR A 1 142 ? -8.562 -16.359 -0.383 1 97.81 142 TYR A CA 1
ATOM 1098 C C . TYR A 1 142 ? -9.805 -15.656 -0.908 1 97.81 142 TYR A C 1
ATOM 1100 O O . TYR A 1 142 ? -10.75 -16.297 -1.368 1 97.81 142 TYR A O 1
ATOM 1108 N N . GLY A 1 143 ? -9.859 -14.32 -0.822 1 98.44 143 GLY A N 1
ATOM 1109 C CA . GLY A 1 143 ? -10.898 -13.477 -1.386 1 98.44 143 GLY A CA 1
ATOM 1110 C C . GLY A 1 143 ? -10.422 -12.07 -1.688 1 98.44 143 GLY A C 1
ATOM 1111 O O . GLY A 1 143 ? -9.328 -11.672 -1.276 1 98.44 143 GLY A O 1
ATOM 1112 N N . ALA A 1 144 ? -11.211 -11.367 -2.447 1 98.75 144 ALA A N 1
ATOM 1113 C CA . ALA A 1 144 ? -10.883 -9.984 -2.771 1 98.75 144 ALA A CA 1
ATOM 1114 C C . ALA A 1 144 ? -12.156 -9.156 -2.967 1 98.75 144 ALA A C 1
ATOM 1116 O O . ALA A 1 144 ? -13.148 -9.648 -3.502 1 98.75 144 ALA A O 1
ATOM 1117 N N . VAL A 1 145 ? -12.086 -7.941 -2.535 1 98.81 145 VAL A N 1
ATOM 1118 C CA . VAL A 1 145 ? -13.203 -7.02 -2.689 1 98.81 145 VAL A CA 1
ATOM 1119 C C . VAL A 1 145 ? -12.688 -5.641 -3.09 1 98.81 145 VAL A C 1
ATOM 1121 O O . VAL A 1 145 ? -11.508 -5.34 -2.912 1 98.81 145 VAL A O 1
ATOM 1124 N N . ARG A 1 146 ? -13.469 -4.836 -3.658 1 98.75 146 ARG A N 1
ATOM 1125 C CA . ARG A 1 146 ? -13.289 -3.396 -3.807 1 98.75 146 ARG A CA 1
ATOM 1126 C C . ARG A 1 146 ? -14.242 -2.627 -2.898 1 98.75 146 ARG A C 1
ATOM 1128 O O . ARG A 1 146 ? -15.461 -2.752 -3.02 1 98.75 146 ARG A O 1
ATOM 1135 N N . ASP A 1 147 ? -13.711 -1.88 -2.02 1 98.56 147 ASP A N 1
ATOM 1136 C CA . ASP A 1 147 ? -14.555 -1.194 -1.045 1 98.56 147 ASP A CA 1
ATOM 1137 C C . ASP A 1 147 ? -15.227 0.03 -1.664 1 98.56 147 ASP A C 1
ATOM 1139 O O . ASP A 1 147 ? -15 0.343 -2.834 1 98.56 147 ASP A O 1
ATOM 1143 N N . PRO A 1 148 ? -16.109 0.739 -0.929 1 98.12 148 PRO A N 1
ATOM 1144 C CA . PRO A 1 148 ? -16.859 1.861 -1.483 1 98.12 148 PRO A CA 1
ATOM 1145 C C . PRO A 1 148 ? -15.969 3.016 -1.934 1 98.12 148 PRO A C 1
ATOM 1147 O O . PRO A 1 148 ? -16.422 3.908 -2.652 1 98.12 148 PRO A O 1
ATOM 1150 N N . PHE A 1 149 ? -14.734 3.029 -1.522 1 98.5 149 PHE A N 1
ATOM 1151 C CA . PHE A 1 149 ? -13.82 4.133 -1.801 1 98.5 149 PHE A CA 1
ATOM 1152 C C . PHE A 1 149 ? -12.883 3.783 -2.943 1 98.5 149 PHE A C 1
ATOM 1154 O O . PHE A 1 149 ? -12 4.574 -3.295 1 98.5 149 PHE A O 1
ATOM 1161 N N . GLY A 1 150 ? -13.023 2.566 -3.488 1 97.75 150 GLY A N 1
ATOM 1162 C CA . GLY A 1 150 ? -12.258 2.133 -4.645 1 97.75 150 GLY A CA 1
ATOM 1163 C C . GLY A 1 150 ? -11 1.366 -4.27 1 97.75 150 GLY A C 1
ATOM 1164 O O . GLY A 1 150 ? -10.227 0.964 -5.145 1 97.75 150 GLY A O 1
ATOM 1165 N N . VAL A 1 151 ? -10.773 1.13 -3.045 1 98.69 151 VAL A N 1
ATOM 1166 C CA . VAL A 1 151 ? -9.594 0.408 -2.59 1 98.69 151 VAL A CA 1
ATOM 1167 C C . VAL A 1 151 ? -9.852 -1.096 -2.646 1 98.69 151 VAL A C 1
ATOM 1169 O O . VAL A 1 151 ? -10.867 -1.576 -2.143 1 98.69 151 VAL A O 1
ATOM 1172 N N . VAL A 1 152 ? -8.953 -1.794 -3.287 1 98.81 152 VAL A N 1
ATOM 1173 C CA . VAL A 1 152 ? -9.07 -3.246 -3.369 1 98.81 152 VAL A CA 1
ATOM 1174 C C . VAL A 1 152 ? -8.352 -3.893 -2.188 1 98.81 152 VAL A C 1
ATOM 1176 O O . VAL A 1 152 ? -7.188 -3.59 -1.922 1 98.81 152 VAL A O 1
ATOM 1179 N N . PHE A 1 153 ? -9.062 -4.742 -1.472 1 98.88 153 PHE A N 1
ATOM 1180 C CA . PHE A 1 153 ? -8.508 -5.559 -0.399 1 98.88 153 PHE A CA 1
ATOM 1181 C C . PHE A 1 153 ? -8.484 -7.031 -0.796 1 98.88 153 PHE A C 1
ATOM 1183 O O . PHE A 1 153 ? -9.445 -7.539 -1.374 1 98.88 153 PHE A O 1
ATOM 1190 N N . GLN A 1 154 ? -7.367 -7.609 -0.578 1 98.69 154 GLN A N 1
ATOM 1191 C CA . GLN A 1 154 ? -7.246 -9.062 -0.636 1 98.69 154 GLN A CA 1
ATOM 1192 C C . GLN A 1 154 ? -7.25 -9.672 0.764 1 98.69 154 GLN A C 1
ATOM 1194 O O . GLN A 1 154 ? -6.75 -9.062 1.712 1 98.69 154 GLN A O 1
ATOM 1199 N N . PHE A 1 155 ? -7.789 -10.812 0.883 1 98.38 155 PHE A N 1
ATOM 1200 C CA . PHE A 1 155 ? -7.793 -11.602 2.107 1 98.38 155 PHE A CA 1
ATOM 1201 C C . PHE A 1 155 ? -7.113 -12.953 1.885 1 98.38 155 PHE A C 1
ATOM 1203 O O . PHE A 1 155 ? -7.48 -13.688 0.969 1 98.38 155 PHE A O 1
ATOM 1210 N N . THR A 1 156 ? -6.141 -13.242 2.744 1 97.44 156 THR A N 1
ATOM 1211 C CA . THR A 1 156 ? -5.391 -14.469 2.514 1 97.44 156 THR A CA 1
ATOM 1212 C C . THR A 1 156 ? -5.121 -15.195 3.83 1 97.44 156 THR A C 1
ATOM 1214 O O . THR A 1 156 ? -4.559 -14.609 4.762 1 97.44 156 THR A O 1
ATOM 1217 N N . VAL A 1 157 ? -5.543 -16.422 3.912 1 96.88 157 VAL A N 1
ATOM 1218 C CA . VAL A 1 157 ? -5.031 -17.312 4.945 1 96.88 157 VAL A CA 1
ATOM 1219 C C . VAL A 1 157 ? -3.688 -17.891 4.508 1 96.88 157 VAL A C 1
ATOM 1221 O O . VAL A 1 157 ? -3.621 -18.672 3.561 1 96.88 157 VAL A O 1
ATOM 1224 N N . THR A 1 158 ? -2.695 -17.453 5.176 1 93.88 158 THR A N 1
ATOM 1225 C CA . THR A 1 158 ? -1.361 -17.844 4.727 1 93.88 158 THR A CA 1
ATOM 1226 C C . THR A 1 158 ? -0.84 -19.031 5.523 1 93.88 158 THR A C 1
ATOM 1228 O O . THR A 1 158 ? -1.258 -19.25 6.664 1 93.88 158 THR A O 1
ATOM 1231 N N . ARG A 1 159 ? -0.015 -19.797 4.852 1 86.56 159 ARG A N 1
ATOM 1232 C CA . ARG A 1 159 ? 0.689 -20.875 5.52 1 86.56 159 ARG A CA 1
ATOM 1233 C C . ARG A 1 159 ? 2.17 -20.562 5.688 1 86.56 159 ARG A C 1
ATOM 1235 O O . ARG A 1 159 ? 2.924 -21.344 6.262 1 86.56 159 ARG A O 1
ATOM 1242 N N . HIS A 1 160 ? 2.529 -19.344 5.195 1 77.25 160 HIS A N 1
ATOM 1243 C CA . HIS A 1 160 ? 3.936 -18.969 5.195 1 77.25 160 HIS A CA 1
ATOM 1244 C C . HIS A 1 160 ? 4.324 -18.281 6.504 1 77.25 160 HIS A C 1
ATOM 1246 O O . HIS A 1 160 ? 3.51 -17.578 7.109 1 77.25 160 HIS A O 1
ATOM 1252 N N . ALA A 1 161 ? 5.668 -18.703 6.891 1 68 161 ALA A N 1
ATOM 1253 C CA . ALA A 1 161 ? 6.148 -18.125 8.148 1 68 161 ALA A CA 1
ATOM 1254 C C . ALA A 1 161 ? 7 -16.891 7.895 1 68 161 ALA A C 1
ATOM 1256 O O . ALA A 1 161 ? 7.684 -16.406 8.797 1 68 161 ALA A O 1
ATOM 1257 N N . PHE A 1 162 ? 6.992 -16.328 6.848 1 68.06 162 PHE A N 1
ATOM 1258 C CA . PHE A 1 162 ? 7.715 -15.062 6.781 1 68.06 162 PHE A CA 1
ATOM 1259 C C . PHE A 1 162 ? 6.773 -13.883 7.016 1 68.06 162 PHE A C 1
ATOM 1261 O O . PHE A 1 162 ? 5.555 -14.023 6.887 1 68.06 162 PHE A O 1
ATOM 1268 N N . MET B 1 1 ? 1.238 -30.031 -6.234 1 24.08 1 MET B N 1
ATOM 1269 C CA . MET B 1 1 ? 2.463 -30.016 -5.438 1 24.08 1 MET B CA 1
ATOM 1270 C C . MET B 1 1 ? 2.703 -28.625 -4.844 1 24.08 1 MET B C 1
ATOM 1272 O O . MET B 1 1 ? 2.477 -27.625 -5.508 1 24.08 1 MET B O 1
ATOM 1276 N N . ASN B 1 2 ? 2.744 -28.625 -3.471 1 31.14 2 ASN B N 1
ATOM 1277 C CA . ASN B 1 2 ? 2.895 -27.422 -2.656 1 31.14 2 ASN B CA 1
ATOM 1278 C C . ASN B 1 2 ? 4.176 -26.656 -2.998 1 31.14 2 ASN B C 1
ATOM 1280 O O . ASN B 1 2 ? 5.266 -27.234 -2.979 1 31.14 2 ASN B O 1
ATOM 1284 N N . ILE B 1 3 ? 4.062 -25.859 -3.891 1 36.53 3 ILE B N 1
ATOM 1285 C CA . ILE B 1 3 ? 5.254 -25.172 -4.375 1 36.53 3 ILE B CA 1
ATOM 1286 C C . ILE B 1 3 ? 6.027 -24.578 -3.193 1 36.53 3 ILE B C 1
ATOM 1288 O O . ILE B 1 3 ? 7.043 -23.906 -3.381 1 36.53 3 ILE B O 1
ATOM 1292 N N . TYR B 1 4 ? 5.41 -24.547 -2.094 1 42.09 4 TYR B N 1
ATOM 1293 C CA . TYR B 1 4 ? 6.141 -24.062 -0.933 1 42.09 4 TYR B CA 1
ATOM 1294 C C . TYR B 1 4 ? 6.934 -25.172 -0.272 1 42.09 4 TYR B C 1
ATOM 1296 O O . TYR B 1 4 ? 6.469 -26.312 -0.205 1 42.09 4 TYR B O 1
ATOM 1304 N N . PRO B 1 5 ? 8.203 -25.094 -0.28 1 34.72 5 PRO B N 1
ATOM 1305 C CA . PRO B 1 5 ? 8.898 -26.172 0.437 1 34.72 5 PRO B CA 1
ATOM 1306 C C . PRO B 1 5 ? 8.242 -26.5 1.775 1 34.72 5 PRO B C 1
ATOM 1308 O O . PRO B 1 5 ? 7.555 -25.656 2.359 1 34.72 5 PRO B O 1
ATOM 1311 N N . ASP B 1 6 ? 8.211 -27.859 2.049 1 37.75 6 ASP B N 1
ATOM 1312 C CA . ASP B 1 6 ? 7.793 -28.422 3.328 1 37.75 6 ASP B CA 1
ATOM 1313 C C . ASP B 1 6 ? 8.461 -27.703 4.492 1 37.75 6 ASP B C 1
ATOM 1315 O O . ASP B 1 6 ? 9.664 -27.844 4.719 1 37.75 6 ASP B O 1
ATOM 1319 N N . GLU B 1 7 ? 8.523 -26.516 4.535 1 34.56 7 GLU B N 1
ATOM 1320 C CA . GLU B 1 7 ? 9.242 -25.953 5.672 1 34.56 7 GLU B CA 1
ATOM 1321 C C . GLU B 1 7 ? 8.867 -26.656 6.973 1 34.56 7 GLU B C 1
ATOM 1323 O O . GLU B 1 7 ? 7.711 -27.031 7.176 1 34.56 7 GLU B O 1
ATOM 1328 N N . LYS B 1 8 ? 9.914 -27.266 7.543 1 34.38 8 LYS B N 1
ATOM 1329 C CA . LYS B 1 8 ? 9.875 -27.75 8.922 1 34.38 8 LYS B CA 1
ATOM 1330 C C . LYS B 1 8 ? 8.977 -26.859 9.789 1 34.38 8 LYS B C 1
ATOM 1332 O O . LYS B 1 8 ? 8.93 -25.641 9.602 1 34.38 8 LYS B O 1
ATOM 1337 N N . SER B 1 9 ? 7.859 -27.328 10.391 1 37.81 9 SER B N 1
ATOM 1338 C CA . SER B 1 9 ? 6.922 -26.844 11.391 1 37.81 9 SER B CA 1
ATOM 1339 C C . SER B 1 9 ? 7.637 -26.031 12.461 1 37.81 9 SER B C 1
ATOM 1341 O O . SER B 1 9 ? 8.086 -26.562 13.477 1 37.81 9 SER B O 1
ATOM 1343 N N . THR B 1 10 ? 8.875 -25.609 12.289 1 34.34 10 THR B N 1
ATOM 1344 C CA . THR B 1 10 ? 9.344 -24.969 13.508 1 34.34 10 THR B CA 1
ATOM 1345 C C . THR B 1 10 ? 8.266 -24.062 14.086 1 34.34 10 THR B C 1
ATOM 1347 O O . THR B 1 10 ? 7.504 -23.438 13.336 1 34.34 10 THR B O 1
ATOM 1350 N N . ALA B 1 11 ? 7.988 -24.375 15.336 1 35.78 11 ALA B N 1
ATOM 1351 C CA . ALA B 1 11 ? 7.02 -23.688 16.188 1 35.78 11 ALA B CA 1
ATOM 1352 C C . ALA B 1 11 ? 7.09 -22.172 15.992 1 35.78 11 ALA B C 1
ATOM 1354 O O . ALA B 1 11 ? 7.91 -21.5 16.625 1 35.78 11 ALA B O 1
ATOM 1355 N N . GLN B 1 12 ? 7.523 -21.656 14.875 1 38.84 12 GLN B N 1
ATOM 1356 C CA . GLN B 1 12 ? 7.324 -20.203 14.906 1 38.84 12 GLN B CA 1
ATOM 1357 C C . GLN B 1 12 ? 5.973 -19.844 15.508 1 38.84 12 GLN B C 1
ATOM 1359 O O . GLN B 1 12 ? 4.945 -20.422 15.141 1 38.84 12 GLN B O 1
ATOM 1364 N N . THR B 1 13 ? 5.871 -19.688 16.625 1 44.72 13 THR B N 1
ATOM 1365 C CA . THR B 1 13 ? 4.684 -19.219 17.344 1 44.72 13 THR B CA 1
ATOM 1366 C C . THR B 1 13 ? 3.771 -18.422 16.406 1 44.72 13 THR B C 1
ATOM 1368 O O . THR B 1 13 ? 4.199 -17.438 15.805 1 44.72 13 THR B O 1
ATOM 1371 N N . ALA B 1 14 ? 3.014 -19.094 15.555 1 51.38 14 ALA B N 1
ATOM 1372 C CA . ALA B 1 14 ? 2.074 -18.625 14.547 1 51.38 14 ALA B CA 1
ATOM 1373 C C . ALA B 1 14 ? 1.526 -17.234 14.898 1 51.38 14 ALA B C 1
ATOM 1375 O O . ALA B 1 14 ? 0.824 -17.078 15.906 1 51.38 14 ALA B O 1
ATOM 1376 N N . ASP B 1 15 ? 2.285 -16.156 14.695 1 60.22 15 ASP B N 1
ATOM 1377 C CA . ASP B 1 15 ? 1.75 -14.828 14.961 1 60.22 15 ASP B CA 1
ATOM 1378 C C . ASP B 1 15 ? 0.411 -14.625 14.25 1 60.22 15 ASP B C 1
ATOM 1380 O O . ASP B 1 15 ? 0.339 -14.672 13.023 1 60.22 15 ASP B O 1
ATOM 1384 N N . THR B 1 16 ? -0.64 -14.914 14.938 1 83.5 16 THR B N 1
ATOM 1385 C CA . THR B 1 16 ? -2.029 -14.875 14.492 1 83.5 16 THR B CA 1
ATOM 1386 C C . THR B 1 16 ? -2.459 -13.445 14.188 1 83.5 16 THR B C 1
ATOM 1388 O O . THR B 1 16 ? -3.609 -13.203 13.812 1 83.5 16 THR B O 1
ATOM 1391 N N . GLN B 1 17 ? -1.425 -12.602 14.234 1 91.25 17 GLN B N 1
ATOM 1392 C CA . GLN B 1 17 ? -1.802 -11.211 13.984 1 91.25 17 GLN B CA 1
ATOM 1393 C C . GLN B 1 17 ? -1.993 -10.953 12.492 1 91.25 17 GLN B C 1
ATOM 1395 O O . GLN B 1 17 ? -1.22 -11.445 11.664 1 91.25 17 GLN B O 1
ATOM 1400 N N . VAL B 1 18 ? -3.021 -10.25 12.172 1 96.56 18 VAL B N 1
ATOM 1401 C CA . VAL B 1 18 ? -3.264 -9.891 10.781 1 96.56 18 VAL B CA 1
ATOM 1402 C C . VAL B 1 18 ? -2.195 -8.914 10.305 1 96.56 18 VAL B C 1
ATOM 1404 O O . VAL B 1 18 ? -1.859 -7.957 11.008 1 96.56 18 VAL B O 1
ATOM 1407 N N . GLU B 1 19 ? -1.627 -9.195 9.148 1 97.12 19 GLU B N 1
ATOM 1408 C CA . GLU B 1 19 ? -0.747 -8.258 8.453 1 97.12 19 GLU B CA 1
ATOM 1409 C C . GLU B 1 19 ? -1.469 -7.57 7.297 1 97.12 19 GLU B C 1
ATOM 1411 O O . GLU B 1 19 ? -2.35 -8.164 6.672 1 97.12 19 GLU B O 1
ATOM 1416 N N . MET B 1 20 ? -1.148 -6.395 7.109 1 98.19 20 MET B N 1
ATOM 1417 C CA . MET B 1 20 ? -1.573 -5.672 5.914 1 98.19 20 MET B CA 1
ATOM 1418 C C . MET B 1 20 ? -0.382 -5.371 5.008 1 98.19 20 MET B C 1
ATOM 1420 O O . MET B 1 20 ? 0.49 -4.578 5.371 1 98.19 20 MET B O 1
ATOM 1424 N N . ILE B 1 21 ? -0.349 -5.953 3.84 1 98.19 21 ILE B N 1
ATOM 1425 C CA . ILE B 1 21 ? 0.806 -5.891 2.951 1 98.19 21 ILE B CA 1
ATOM 1426 C C . ILE B 1 21 ? 0.403 -5.25 1.625 1 98.19 21 ILE B C 1
ATOM 1428 O O . ILE B 1 21 ? -0.514 -5.723 0.952 1 98.19 21 ILE B O 1
ATOM 1432 N N . PRO B 1 22 ? 1.053 -4.148 1.245 1 98.81 22 PRO B N 1
ATOM 1433 C CA . PRO B 1 22 ? 0.761 -3.609 -0.086 1 98.81 22 PRO B CA 1
ATOM 1434 C C . PRO B 1 22 ? 1.128 -4.578 -1.208 1 98.81 22 PRO B C 1
ATOM 1436 O O . PRO B 1 22 ? 2.127 -5.293 -1.108 1 98.81 22 PRO B O 1
ATOM 1439 N N . PHE B 1 23 ? 0.297 -4.539 -2.211 1 98.81 23 PHE B N 1
ATOM 1440 C CA . PHE B 1 23 ? 0.427 -5.418 -3.367 1 98.81 23 PHE B CA 1
ATOM 1441 C C . PHE B 1 23 ? 0.431 -4.613 -4.66 1 98.81 23 PHE B C 1
ATOM 1443 O O . PHE B 1 23 ? -0.542 -3.926 -4.973 1 98.81 23 PHE B O 1
ATOM 1450 N N . LEU B 1 24 ? 1.538 -4.719 -5.418 1 98.88 24 LEU B N 1
ATOM 1451 C CA . LEU B 1 24 ? 1.666 -4.008 -6.688 1 98.88 24 LEU B CA 1
ATOM 1452 C C . LEU B 1 24 ? 1.408 -4.945 -7.863 1 98.88 24 LEU B C 1
ATOM 1454 O O . LEU B 1 24 ? 1.891 -6.078 -7.875 1 98.88 24 LEU B O 1
ATOM 1458 N N . SER B 1 25 ? 0.636 -4.523 -8.734 1 98.75 25 SER B N 1
ATOM 1459 C CA . SER B 1 25 ? 0.423 -5.176 -10.023 1 98.75 25 SER B CA 1
ATOM 1460 C C . SER B 1 25 ? 1.057 -4.379 -11.164 1 98.75 25 SER B C 1
ATOM 1462 O O . SER B 1 25 ? 0.54 -3.332 -11.555 1 98.75 25 SER B O 1
ATOM 1464 N N . LEU B 1 26 ? 2.174 -4.879 -11.766 1 98.62 26 LEU B N 1
ATOM 1465 C CA . LEU B 1 26 ? 3.006 -3.98 -12.562 1 98.62 26 LEU B CA 1
ATOM 1466 C C . LEU B 1 26 ? 2.975 -4.371 -14.031 1 98.62 26 LEU B C 1
ATOM 1468 O O . LEU B 1 26 ? 3.723 -3.818 -14.844 1 98.62 26 LEU B O 1
ATOM 1472 N N . ASN B 1 27 ? 2.133 -5.312 -14.422 1 97.94 27 ASN B N 1
ATOM 1473 C CA . ASN B 1 27 ? 1.74 -5.566 -15.805 1 97.94 27 ASN B CA 1
ATOM 1474 C C . ASN B 1 27 ? 2.953 -5.637 -16.719 1 97.94 27 ASN B C 1
ATOM 1476 O O . ASN B 1 27 ? 3.033 -4.898 -17.703 1 97.94 27 ASN B O 1
ATOM 1480 N N . GLY B 1 28 ? 3.832 -6.488 -16.453 1 98.19 28 GLY B N 1
ATOM 1481 C CA . GLY B 1 28 ? 4.973 -6.738 -17.312 1 98.19 28 GLY B CA 1
ATOM 1482 C C . GLY B 1 28 ? 6.266 -6.156 -16.781 1 98.19 28 GLY B C 1
ATOM 1483 O O . GLY B 1 28 ? 7.34 -6.402 -17.328 1 98.19 28 GLY B O 1
ATOM 1484 N N . GLN B 1 29 ? 6.207 -5.434 -15.688 1 98.44 29 GLN B N 1
ATOM 1485 C CA . GLN B 1 29 ? 7.391 -4.73 -15.211 1 98.44 29 GLN B CA 1
ATOM 1486 C C . GLN B 1 29 ? 7.82 -5.242 -13.836 1 98.44 29 GLN B C 1
ATOM 1488 O O . GLN B 1 29 ? 8.742 -4.695 -13.227 1 98.44 29 GLN B O 1
ATOM 1493 N N . ALA B 1 30 ? 7.184 -6.297 -13.328 1 98.81 30 ALA B N 1
ATOM 1494 C CA . ALA B 1 30 ? 7.395 -6.742 -11.953 1 98.81 30 ALA B CA 1
ATOM 1495 C C . ALA B 1 30 ? 8.828 -7.219 -11.75 1 98.81 30 ALA B C 1
ATOM 1497 O O . ALA B 1 30 ? 9.484 -6.84 -10.773 1 98.81 30 ALA B O 1
ATOM 1498 N N . ALA B 1 31 ? 9.328 -8.016 -12.664 1 98.69 31 ALA B N 1
ATOM 1499 C CA . ALA B 1 31 ? 10.68 -8.547 -12.516 1 98.69 31 ALA B CA 1
ATOM 1500 C C . ALA B 1 31 ? 11.711 -7.426 -12.477 1 98.69 31 ALA B C 1
ATOM 1502 O O . ALA B 1 31 ? 12.609 -7.434 -11.633 1 98.69 31 ALA B O 1
ATOM 1503 N N . ALA B 1 32 ? 11.57 -6.48 -13.359 1 98.62 32 ALA B N 1
ATOM 1504 C CA . ALA B 1 32 ? 12.484 -5.34 -13.414 1 98.62 32 ALA B CA 1
ATOM 1505 C C . ALA B 1 32 ? 12.375 -4.496 -12.148 1 98.62 32 ALA B C 1
ATOM 1507 O O . ALA B 1 32 ? 13.391 -4.031 -11.609 1 98.62 32 ALA B O 1
ATOM 1508 N N . ALA B 1 33 ? 11.172 -4.309 -11.664 1 98.81 33 ALA B N 1
ATOM 1509 C CA . ALA B 1 33 ? 10.961 -3.537 -10.438 1 98.81 33 ALA B CA 1
ATOM 1510 C C . ALA B 1 33 ? 11.609 -4.219 -9.242 1 98.81 33 ALA B C 1
ATOM 1512 O O . ALA B 1 33 ? 12.266 -3.566 -8.422 1 98.81 33 ALA B O 1
ATOM 1513 N N . ILE B 1 34 ? 11.414 -5.508 -9.117 1 98.88 34 ILE B N 1
ATOM 1514 C CA . ILE B 1 34 ? 11.977 -6.273 -8.016 1 98.88 34 ILE B CA 1
ATOM 1515 C C . ILE B 1 34 ? 13.5 -6.121 -8 1 98.88 34 ILE B C 1
ATOM 1517 O O . ILE B 1 34 ? 14.094 -5.828 -6.961 1 98.88 34 ILE B O 1
ATOM 1521 N N . ALA B 1 35 ? 14.094 -6.254 -9.148 1 98.62 35 ALA B N 1
ATOM 1522 C CA . ALA B 1 35 ? 15.547 -6.09 -9.266 1 98.62 35 ALA B CA 1
ATOM 1523 C C . ALA B 1 35 ? 15.969 -4.68 -8.867 1 98.62 35 ALA B C 1
ATOM 1525 O O . ALA B 1 35 ? 16.969 -4.496 -8.172 1 98.62 35 ALA B O 1
ATOM 1526 N N . PHE B 1 36 ? 15.242 -3.734 -9.359 1 98.81 36 PHE B N 1
ATOM 1527 C CA . PHE B 1 36 ? 15.516 -2.336 -9.039 1 98.81 36 PHE B CA 1
ATOM 1528 C C . PHE B 1 36 ? 15.422 -2.092 -7.539 1 98.81 36 PHE B C 1
ATOM 1530 O O . PHE B 1 36 ? 16.297 -1.441 -6.961 1 98.81 36 PHE B O 1
ATOM 1537 N N . TYR B 1 37 ? 14.375 -2.623 -6.84 1 98.81 37 TYR B N 1
ATOM 1538 C CA . TYR B 1 37 ? 14.164 -2.412 -5.414 1 98.81 37 TYR B CA 1
ATOM 1539 C C . TYR B 1 37 ? 15.258 -3.096 -4.598 1 98.81 37 TYR B C 1
ATOM 1541 O O . TYR B 1 37 ? 15.656 -2.596 -3.543 1 98.81 37 TYR B O 1
ATOM 1549 N N . GLU B 1 38 ? 15.742 -4.258 -5.031 1 98.62 38 GLU B N 1
ATOM 1550 C CA . GLU B 1 38 ? 16.891 -4.879 -4.383 1 98.62 38 GLU B CA 1
ATOM 1551 C C . GLU B 1 38 ? 18.094 -3.941 -4.387 1 98.62 38 GLU B C 1
ATOM 1553 O O . GLU B 1 38 ? 18.828 -3.857 -3.396 1 98.62 38 GLU B O 1
ATOM 1558 N N . GLN B 1 39 ? 18.234 -3.223 -5.414 1 97.75 39 GLN B N 1
ATOM 1559 C CA . GLN B 1 39 ? 19.406 -2.365 -5.598 1 97.75 39 GLN B CA 1
ATOM 1560 C C . GLN B 1 39 ? 19.25 -1.06 -4.824 1 97.75 39 GLN B C 1
ATOM 1562 O O . GLN B 1 39 ? 20.203 -0.596 -4.191 1 97.75 39 GLN B O 1
ATOM 1567 N N . VAL B 1 40 ? 18.078 -0.503 -4.836 1 98.06 40 VAL B N 1
ATOM 1568 C CA . VAL B 1 40 ? 18.016 0.898 -4.434 1 98.06 40 VAL B CA 1
ATOM 1569 C C . VAL B 1 40 ? 17.312 1.016 -3.078 1 98.06 40 VAL B C 1
ATOM 1571 O O . VAL B 1 40 ? 17.406 2.049 -2.412 1 98.06 40 VAL B O 1
ATOM 1574 N N . LEU B 1 41 ? 16.578 -0.044 -2.68 1 98.19 41 LEU B N 1
ATOM 1575 C CA . LEU B 1 41 ? 15.82 0.048 -1.438 1 98.19 41 LEU B CA 1
ATOM 1576 C C . LEU B 1 41 ? 16.266 -1.022 -0.447 1 98.19 41 LEU B C 1
ATOM 1578 O O . LEU B 1 41 ? 15.625 -1.224 0.586 1 98.19 41 LEU B O 1
ATOM 1582 N N . ASP B 1 42 ? 17.281 -1.756 -0.775 1 97.06 42 ASP B N 1
ATOM 1583 C CA . ASP B 1 42 ? 17.781 -2.85 0.055 1 97.06 42 ASP B CA 1
ATOM 1584 C C . ASP B 1 42 ? 16.703 -3.906 0.274 1 97.06 42 ASP B C 1
ATOM 1586 O O . ASP B 1 42 ? 16.578 -4.453 1.372 1 97.06 42 ASP B O 1
ATOM 1590 N N . ALA B 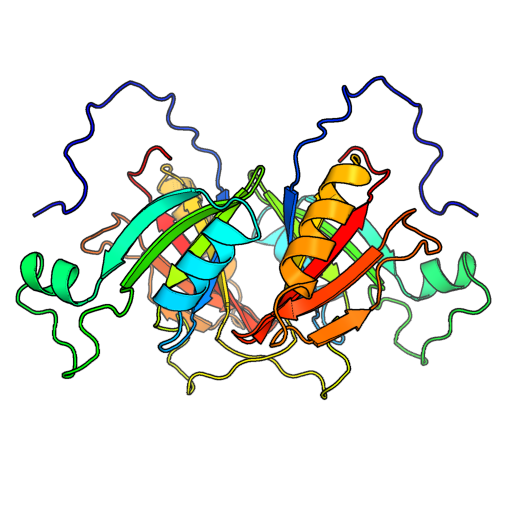1 43 ? 15.891 -4.137 -0.74 1 98.5 43 ALA B N 1
ATOM 1591 C CA . ALA B 1 43 ? 14.82 -5.129 -0.637 1 98.5 43 ALA B CA 1
ATOM 1592 C C . ALA B 1 43 ? 15.391 -6.543 -0.593 1 98.5 43 ALA B C 1
ATOM 1594 O O . ALA B 1 43 ? 16.344 -6.859 -1.321 1 98.5 43 ALA B O 1
ATOM 1595 N N . GLU B 1 44 ? 14.875 -7.316 0.308 1 98.19 44 GLU B N 1
ATOM 1596 C CA . GLU B 1 44 ? 15.172 -8.742 0.375 1 98.19 44 GLU B CA 1
ATOM 1597 C C . GLU B 1 44 ? 14.039 -9.57 -0.232 1 98.19 44 GLU B C 1
ATOM 1599 O O . GLU B 1 44 ? 12.891 -9.492 0.221 1 98.19 44 GLU B O 1
ATOM 1604 N N . VAL B 1 45 ? 14.344 -10.367 -1.181 1 98.31 45 VAL B N 1
ATOM 1605 C CA . VAL B 1 45 ? 13.336 -11.219 -1.799 1 98.31 45 VAL B CA 1
ATOM 1606 C C . VAL B 1 45 ? 13.102 -12.453 -0.938 1 98.31 45 VAL B C 1
ATOM 1608 O O . VAL B 1 45 ? 14.008 -13.281 -0.775 1 98.31 45 VAL B O 1
ATOM 1611 N N . LEU B 1 46 ? 11.938 -12.578 -0.45 1 96.94 46 LEU B N 1
ATOM 1612 C CA . LEU B 1 46 ? 11.586 -13.703 0.4 1 96.94 46 LEU B CA 1
ATOM 1613 C C . LEU B 1 46 ? 10.977 -14.836 -0.423 1 96.94 46 LEU B C 1
ATOM 1615 O O . LEU B 1 46 ? 11.102 -16.016 -0.063 1 96.94 46 LEU B O 1
ATOM 1619 N N . LEU B 1 47 ? 10.281 -14.492 -1.441 1 96.19 47 LEU B N 1
ATOM 1620 C CA . LEU B 1 47 ? 9.602 -15.398 -2.367 1 96.19 47 LEU B CA 1
ATOM 1621 C C . LEU B 1 47 ? 9.445 -14.75 -3.74 1 96.19 47 LEU B C 1
ATOM 1623 O O . LEU B 1 47 ? 9.148 -13.555 -3.838 1 96.19 47 LEU B O 1
ATOM 1627 N N . LYS B 1 48 ? 9.664 -15.477 -4.719 1 97.31 48 LYS B N 1
ATOM 1628 C CA . LYS B 1 48 ? 9.477 -15.039 -6.098 1 97.31 48 LYS B CA 1
ATOM 1629 C C . LYS B 1 48 ? 9.148 -16.219 -7.008 1 97.31 48 LYS B C 1
ATOM 1631 O O . LYS B 1 48 ? 9.867 -17.219 -7.016 1 97.31 48 LYS B O 1
ATOM 1636 N N . VAL B 1 49 ? 8.109 -16.125 -7.719 1 96.69 49 VAL B N 1
ATOM 1637 C CA . VAL B 1 49 ? 7.68 -17.188 -8.625 1 96.69 49 VAL B CA 1
ATOM 1638 C C . VAL B 1 49 ? 7.418 -16.609 -10.016 1 96.69 49 VAL B C 1
ATOM 1640 O O . VAL B 1 49 ? 6.586 -15.711 -10.172 1 96.69 49 VAL B O 1
ATOM 1643 N N . SER B 1 50 ? 8.07 -17.125 -11.023 1 98.19 50 SER B N 1
ATOM 1644 C CA . SER B 1 50 ? 7.875 -16.672 -12.398 1 98.19 50 SER B CA 1
ATOM 1645 C C . SER B 1 50 ? 6.77 -17.484 -13.078 1 98.19 50 SER B C 1
ATOM 1647 O O . SER B 1 50 ? 6.336 -18.516 -12.57 1 98.19 50 SER B O 1
ATOM 1649 N N . TYR B 1 51 ? 6.328 -16.953 -14.242 1 98.06 51 TYR B N 1
ATOM 1650 C CA . TYR B 1 51 ? 5.34 -17.688 -15.023 1 98.06 51 TYR B CA 1
ATOM 1651 C C . TYR B 1 51 ? 5.863 -19.062 -15.43 1 98.06 51 TYR B C 1
ATOM 1653 O O . TYR B 1 51 ? 5.137 -20.047 -15.367 1 98.06 51 TYR B O 1
ATOM 1661 N N . ALA B 1 52 ? 7.148 -19.109 -15.852 1 97.56 52 ALA B N 1
ATOM 1662 C CA . ALA B 1 52 ? 7.754 -20.375 -16.25 1 97.56 52 ALA B CA 1
ATOM 1663 C C . ALA B 1 52 ? 7.738 -21.375 -15.094 1 97.56 52 ALA B C 1
ATOM 1665 O O . ALA B 1 52 ? 7.406 -22.547 -15.281 1 97.56 52 ALA B O 1
ATOM 1666 N N . GLU B 1 53 ? 8.141 -20.922 -13.906 1 96.81 53 GLU B N 1
ATOM 1667 C CA . GLU B 1 53 ? 8.148 -21.781 -12.727 1 96.81 53 GLU B CA 1
ATOM 1668 C C . GLU B 1 53 ? 6.742 -22.25 -12.375 1 96.81 53 GLU B C 1
ATOM 1670 O O . GLU B 1 53 ? 6.547 -23.406 -11.992 1 96.81 53 GLU B O 1
ATOM 1675 N N . MET B 1 54 ? 5.82 -21.328 -12.445 1 95.25 54 MET B N 1
ATOM 1676 C CA . MET B 1 54 ? 4.434 -21.688 -12.164 1 95.25 54 MET B CA 1
ATOM 1677 C C . MET B 1 54 ? 3.943 -22.766 -13.133 1 95.25 54 MET B C 1
ATOM 1679 O O . MET B 1 54 ? 3.268 -23.703 -12.719 1 95.25 54 MET B O 1
ATOM 1683 N N . ALA B 1 55 ? 4.262 -22.656 -14.391 1 95.38 55 ALA B N 1
ATOM 1684 C CA . ALA B 1 55 ? 3.836 -23.594 -15.414 1 95.38 55 ALA B CA 1
ATOM 1685 C C . ALA B 1 55 ? 4.402 -24.984 -15.141 1 95.38 55 ALA B C 1
ATOM 1687 O O . ALA B 1 55 ? 3.801 -26 -15.523 1 95.38 55 ALA B O 1
ATOM 1688 N N . GLN B 1 56 ? 5.547 -25.078 -14.5 1 94.81 56 GLN B N 1
ATOM 1689 C CA . GLN B 1 56 ? 6.145 -26.359 -14.133 1 94.81 56 GLN B CA 1
ATOM 1690 C C . GLN B 1 56 ? 5.367 -27.016 -12.992 1 94.81 56 GLN B C 1
ATOM 1692 O O . GLN B 1 56 ? 5.352 -28.234 -12.875 1 94.81 56 GLN B O 1
ATOM 1697 N N . ARG B 1 57 ? 4.742 -26.188 -12.188 1 89.56 57 ARG B N 1
ATOM 1698 C CA . ARG B 1 57 ? 4.043 -26.688 -11 1 89.56 57 ARG B CA 1
ATOM 1699 C C . ARG B 1 57 ? 2.574 -26.953 -11.305 1 89.56 57 ARG B C 1
ATOM 1701 O O . ARG B 1 57 ? 1.932 -27.75 -10.625 1 89.56 57 ARG B O 1
ATOM 1708 N N . ASP B 1 58 ? 2.037 -26.188 -12.164 1 91 58 ASP B N 1
ATOM 1709 C CA . ASP B 1 58 ? 0.638 -26.281 -12.57 1 91 58 ASP B CA 1
ATOM 1710 C C . ASP B 1 58 ? 0.515 -26.406 -14.086 1 91 58 ASP B C 1
ATOM 1712 O O . ASP B 1 58 ? 0.566 -25.391 -14.805 1 91 58 ASP B O 1
ATOM 1716 N N . ASP B 1 59 ? 0.179 -27.5 -14.516 1 91.25 59 ASP B N 1
ATOM 1717 C CA . ASP B 1 59 ? 0.156 -27.812 -15.945 1 91.25 59 ASP B CA 1
ATOM 1718 C C . ASP B 1 59 ? -0.953 -27.047 -16.656 1 91.25 59 ASP B C 1
ATOM 1720 O O . ASP B 1 59 ? -0.948 -26.922 -17.891 1 91.25 59 ASP B O 1
ATOM 1724 N N . SER B 1 60 ? -1.839 -26.594 -15.891 1 92.25 60 SER B N 1
ATOM 1725 C CA . SER B 1 60 ? -2.943 -25.859 -16.5 1 92.25 60 SER B CA 1
ATOM 1726 C C . SER B 1 60 ? -2.592 -24.391 -16.688 1 92.25 60 SER B C 1
ATOM 1728 O O . SER B 1 60 ? -3.291 -23.656 -17.406 1 92.25 60 SER B O 1
ATOM 1730 N N . PHE B 1 61 ? -1.526 -23.969 -16.062 1 93.69 61 PHE B N 1
ATOM 1731 C CA . PHE B 1 61 ? -1.11 -22.578 -16.172 1 93.69 61 PHE B CA 1
ATOM 1732 C C . PHE B 1 61 ? -0.465 -22.312 -17.531 1 93.69 61 PHE B C 1
ATOM 1734 O O . PHE B 1 61 ? 0.449 -23.031 -17.938 1 93.69 61 PHE B O 1
ATOM 1741 N N . ARG B 1 62 ? -0.982 -21.281 -18.281 1 94.5 62 ARG B N 1
ATOM 1742 C CA . ARG B 1 62 ? -0.47 -20.922 -19.609 1 94.5 62 ARG B CA 1
ATOM 1743 C C . ARG B 1 62 ? -0.078 -19.453 -19.656 1 94.5 62 ARG B C 1
ATOM 1745 O O . ARG B 1 62 ? -0.672 -18.625 -18.953 1 94.5 62 ARG B O 1
ATOM 1752 N N . TYR B 1 63 ? 0.915 -19.156 -20.391 1 96.19 63 TYR B N 1
ATOM 1753 C CA . TYR B 1 63 ? 1.343 -17.781 -20.594 1 96.19 63 TYR B CA 1
ATOM 1754 C C . TYR B 1 63 ? 1.87 -17.578 -22.016 1 96.19 63 TYR B C 1
ATOM 1756 O O . TYR B 1 63 ? 2.211 -18.547 -22.703 1 96.19 63 TYR B O 1
ATOM 1764 N N . ALA B 1 64 ? 1.918 -16.375 -22.578 1 96.25 64 ALA B N 1
ATOM 1765 C CA . ALA B 1 64 ? 2.375 -16.078 -23.922 1 96.25 64 ALA B CA 1
ATOM 1766 C C . ALA B 1 64 ? 3.896 -16.125 -24.016 1 96.25 64 ALA B C 1
ATOM 1768 O O . ALA B 1 64 ? 4.594 -15.93 -23.016 1 96.25 64 ALA B O 1
ATOM 1769 N N . ALA B 1 65 ? 4.391 -16.359 -25.219 1 96.56 65 ALA B N 1
ATOM 1770 C CA . ALA B 1 65 ? 5.828 -16.328 -25.469 1 96.56 65 ALA B CA 1
ATOM 1771 C C . ALA B 1 65 ? 6.422 -14.984 -25.047 1 96.56 65 ALA B C 1
ATOM 1773 O O . ALA B 1 65 ? 5.84 -13.93 -25.312 1 96.56 65 ALA B O 1
ATOM 1774 N N . GLY B 1 66 ? 7.523 -15 -24.359 1 97.12 66 GLY B N 1
ATOM 1775 C CA . GLY B 1 66 ? 8.164 -13.773 -23.922 1 97.12 66 GLY B CA 1
ATOM 1776 C C . GLY B 1 66 ? 7.82 -13.406 -22.5 1 97.12 66 GLY B C 1
ATOM 1777 O O . GLY B 1 66 ? 8.414 -12.484 -21.922 1 97.12 66 GLY B O 1
ATOM 1778 N N . GLN B 1 67 ? 6.875 -14.188 -21.938 1 97.81 67 GLN B N 1
ATOM 1779 C CA . GLN B 1 67 ? 6.426 -13.867 -20.578 1 97.81 67 GLN B CA 1
ATOM 1780 C C . GLN B 1 67 ? 6.988 -14.852 -19.562 1 97.81 67 GLN B C 1
ATOM 1782 O O . GLN B 1 67 ? 6.496 -14.938 -18.438 1 97.81 67 GLN B O 1
ATOM 1787 N N . GLU B 1 68 ? 8.031 -15.547 -19.906 1 97.62 68 GLU B N 1
ATOM 1788 C CA . GLU B 1 68 ? 8.578 -16.609 -19.062 1 97.62 68 GLU B CA 1
ATOM 1789 C C . GLU B 1 68 ? 9.023 -16.062 -17.719 1 97.62 68 GLU B C 1
ATOM 1791 O O . GLU B 1 68 ? 8.844 -16.719 -16.688 1 97.62 68 GLU B O 1
ATOM 1796 N N . GLU B 1 69 ? 9.539 -14.82 -17.766 1 97.81 69 GLU B N 1
ATOM 1797 C CA . GLU B 1 69 ? 10.133 -14.258 -16.547 1 97.81 69 GLU B CA 1
ATOM 1798 C C . GLU B 1 69 ? 9.148 -13.336 -15.828 1 97.81 69 GLU B C 1
ATOM 1800 O O . GLU B 1 69 ? 9.5 -12.703 -14.836 1 97.81 69 GLU B O 1
ATOM 1805 N N . TRP B 1 70 ? 7.906 -13.281 -16.422 1 98.44 70 TRP B N 1
ATOM 1806 C CA . TRP B 1 70 ? 6.875 -12.531 -15.711 1 98.44 70 TRP B CA 1
ATOM 1807 C C . TRP B 1 70 ? 6.605 -13.141 -14.344 1 98.44 70 TRP B C 1
ATOM 1809 O O . TRP B 1 70 ? 6.824 -14.336 -14.133 1 98.44 70 TRP B O 1
ATOM 1819 N N . ILE B 1 71 ? 6.219 -12.328 -13.398 1 98.62 71 ILE B N 1
ATOM 1820 C CA . ILE B 1 71 ? 6.102 -12.742 -12 1 98.62 71 ILE B CA 1
ATOM 1821 C C . ILE B 1 71 ? 4.641 -13.023 -11.672 1 98.62 71 ILE B C 1
ATOM 1823 O O . ILE B 1 71 ? 3.779 -12.156 -11.844 1 98.62 71 ILE B O 1
ATOM 1827 N N . THR B 1 72 ? 4.309 -14.211 -11.164 1 96.44 72 THR B N 1
ATOM 1828 C CA . THR B 1 72 ? 2.967 -14.523 -10.688 1 96.44 72 THR B CA 1
ATOM 1829 C C . THR B 1 72 ? 2.781 -14.047 -9.25 1 96.44 72 THR B C 1
ATOM 1831 O O . THR B 1 72 ? 1.671 -13.703 -8.836 1 96.44 72 THR B O 1
ATOM 1834 N N . HIS B 1 73 ? 3.84 -14.086 -8.453 1 96.06 73 HIS B N 1
ATOM 1835 C CA . HIS B 1 73 ? 3.791 -13.688 -7.051 1 96.06 73 HIS B CA 1
ATOM 1836 C C . HIS B 1 73 ? 5.191 -13.469 -6.492 1 96.06 73 HIS B C 1
ATOM 1838 O O . HIS B 1 73 ? 6.113 -14.227 -6.801 1 96.06 73 HIS B O 1
ATOM 1844 N N . SER B 1 74 ? 5.344 -12.477 -5.672 1 97.94 74 SER B N 1
ATOM 1845 C CA . SER B 1 74 ? 6.59 -12.258 -4.941 1 97.94 74 SER B CA 1
ATOM 1846 C C . SER B 1 74 ? 6.34 -11.531 -3.623 1 97.94 74 SER B C 1
ATOM 1848 O O . SER B 1 74 ? 5.328 -10.844 -3.473 1 97.94 74 SER B O 1
ATOM 1850 N N . VAL B 1 75 ? 7.141 -11.766 -2.678 1 97.69 75 VAL B N 1
ATOM 1851 C CA . VAL B 1 75 ? 7.172 -11.078 -1.389 1 97.69 75 VAL B CA 1
ATOM 1852 C C . VAL B 1 75 ? 8.578 -10.547 -1.118 1 97.69 75 VAL B C 1
ATOM 1854 O O . VAL B 1 75 ? 9.555 -11.289 -1.208 1 97.69 75 VAL B O 1
ATOM 1857 N N . LEU B 1 76 ? 8.648 -9.289 -0.916 1 98.69 76 LEU B N 1
ATOM 1858 C CA . LEU B 1 76 ? 9.898 -8.648 -0.537 1 98.69 76 LEU B CA 1
ATOM 1859 C C . LEU B 1 76 ? 9.797 -8.047 0.863 1 98.69 76 LEU B C 1
ATOM 1861 O O . LEU B 1 76 ? 8.719 -7.648 1.297 1 98.69 76 LEU B O 1
ATOM 1865 N N . ARG B 1 77 ? 10.922 -7.961 1.539 1 98.12 77 ARG B N 1
ATOM 1866 C CA . ARG B 1 77 ? 11.039 -7.184 2.77 1 98.12 77 ARG B CA 1
ATOM 1867 C C . ARG B 1 77 ? 11.805 -5.891 2.529 1 98.12 77 ARG B C 1
ATOM 1869 O O . ARG B 1 77 ? 12.898 -5.91 1.959 1 98.12 77 ARG B O 1
ATOM 1876 N N . ILE B 1 78 ? 11.242 -4.824 2.846 1 97.81 78 ILE B N 1
ATOM 1877 C CA . ILE B 1 78 ? 11.867 -3.51 2.824 1 97.81 78 ILE B CA 1
ATOM 1878 C C . ILE B 1 78 ? 11.758 -2.861 4.203 1 97.81 78 ILE B C 1
ATOM 1880 O O . ILE B 1 78 ? 10.664 -2.51 4.645 1 97.81 78 ILE B O 1
ATOM 1884 N N . GLY B 1 79 ? 12.875 -2.699 4.883 1 96.12 79 GLY B N 1
ATOM 1885 C CA . GLY B 1 79 ? 12.82 -2.242 6.262 1 96.12 79 GLY B CA 1
ATOM 1886 C C . GLY B 1 79 ? 12 -3.148 7.16 1 96.12 79 GLY B C 1
ATOM 1887 O O . GLY B 1 79 ? 12.227 -4.359 7.199 1 96.12 79 GLY B O 1
ATOM 1888 N N . ALA B 1 80 ? 11.047 -2.561 7.809 1 95.31 80 ALA B N 1
ATOM 1889 C CA . ALA B 1 80 ? 10.258 -3.289 8.797 1 95.31 80 ALA B CA 1
ATOM 1890 C C . ALA B 1 80 ? 9.031 -3.932 8.148 1 95.31 80 ALA B C 1
ATOM 1892 O O . ALA B 1 80 ? 8.234 -4.59 8.828 1 95.31 80 ALA B O 1
ATOM 1893 N N . ASN B 1 81 ? 8.852 -3.768 6.883 1 97.5 81 ASN B N 1
ATOM 1894 C CA . ASN B 1 81 ? 7.594 -4.156 6.25 1 97.5 81 ASN B CA 1
ATOM 1895 C C . ASN B 1 81 ? 7.824 -5.074 5.055 1 97.5 81 ASN B C 1
ATOM 1897 O O . ASN B 1 81 ? 8.953 -5.211 4.582 1 97.5 81 ASN B O 1
ATOM 1901 N N . LYS B 1 82 ? 6.738 -5.676 4.625 1 97.81 82 LYS B N 1
ATOM 1902 C CA . LYS B 1 82 ? 6.719 -6.465 3.396 1 97.81 82 LYS B CA 1
ATOM 1903 C C . LYS B 1 82 ? 5.961 -5.742 2.287 1 97.81 82 LYS B C 1
ATOM 1905 O O . LYS B 1 82 ? 5.133 -4.871 2.562 1 97.81 82 LYS B O 1
ATOM 1910 N N . ILE B 1 83 ? 6.289 -6.129 1.079 1 98.75 83 ILE B N 1
ATOM 1911 C CA . ILE B 1 83 ? 5.551 -5.73 -0.115 1 98.75 83 ILE B CA 1
ATOM 1912 C C . ILE B 1 83 ? 5.43 -6.918 -1.067 1 98.75 83 ILE B C 1
ATOM 1914 O O . ILE B 1 83 ? 6.352 -7.727 -1.182 1 98.75 83 ILE B O 1
ATOM 1918 N N . MET B 1 84 ? 4.289 -6.992 -1.661 1 98.62 84 MET B N 1
ATOM 1919 C CA . MET B 1 84 ? 4.07 -8.016 -2.682 1 98.62 84 MET B CA 1
ATOM 1920 C C . MET B 1 84 ? 4.004 -7.387 -4.07 1 98.62 84 MET B C 1
ATOM 1922 O O . MET B 1 84 ? 3.482 -6.285 -4.234 1 98.62 84 MET B O 1
ATOM 1926 N N . ILE B 1 85 ? 4.578 -8.094 -5.055 1 98.81 85 ILE B N 1
ATOM 1927 C CA . ILE B 1 85 ? 4.609 -7.598 -6.426 1 98.81 85 ILE B CA 1
ATOM 1928 C C . ILE B 1 85 ? 4.289 -8.734 -7.395 1 98.81 85 ILE B C 1
ATOM 1930 O O . ILE B 1 85 ? 4.836 -9.836 -7.273 1 98.81 85 ILE B O 1
ATOM 1934 N N . ALA B 1 86 ? 3.457 -8.516 -8.297 1 98.44 86 ALA B N 1
ATOM 1935 C CA . ALA B 1 86 ? 3.104 -9.438 -9.375 1 98.44 86 ALA B CA 1
ATOM 1936 C C . ALA B 1 86 ? 2.746 -8.688 -10.648 1 98.44 86 ALA B C 1
ATOM 1938 O O . ALA B 1 86 ? 2.908 -7.465 -10.719 1 98.44 86 ALA B O 1
ATOM 1939 N N . GLU B 1 87 ? 2.422 -9.398 -11.703 1 98.25 87 GLU B N 1
ATOM 1940 C CA . GLU B 1 87 ? 2.035 -8.766 -12.961 1 98.25 87 GLU B CA 1
ATOM 1941 C C . GLU B 1 87 ? 0.552 -8.406 -12.961 1 98.25 87 GLU B C 1
ATOM 1943 O O . GLU B 1 87 ? 0.183 -7.273 -13.281 1 98.25 87 GLU B O 1
ATOM 1948 N N . GLU B 1 88 ? -0.27 -9.312 -12.484 1 95.56 88 GLU B N 1
ATOM 1949 C CA . GLU B 1 88 ? -1.709 -9.219 -12.711 1 95.56 88 GLU B CA 1
ATOM 1950 C C . GLU B 1 88 ? -2.383 -8.375 -11.625 1 95.56 88 GLU B C 1
ATOM 1952 O O . GLU B 1 88 ? -2.023 -8.469 -10.453 1 95.56 88 GLU B O 1
ATOM 1957 N N . GLU B 1 89 ? -3.389 -7.605 -12.039 1 95.19 89 GLU B N 1
ATOM 1958 C CA . GLU B 1 89 ? -4.207 -6.84 -11.102 1 95.19 89 GLU B CA 1
ATOM 1959 C C . GLU B 1 89 ? -5.254 -7.727 -10.43 1 95.19 89 GLU B C 1
ATOM 1961 O O . GLU B 1 89 ? -5.691 -8.719 -11.008 1 95.19 89 GLU B O 1
ATOM 1966 N N . GLN B 1 90 ? -5.668 -7.289 -9.266 1 94.62 90 GLN B N 1
ATOM 1967 C CA . GLN B 1 90 ? -6.656 -8.055 -8.516 1 94.62 90 GLN B CA 1
ATOM 1968 C C . GLN B 1 90 ? -8.078 -7.672 -8.922 1 94.62 90 GLN B C 1
ATOM 1970 O O . GLN B 1 90 ? -9 -8.477 -8.797 1 94.62 90 GLN B O 1
ATOM 1975 N N . ASP B 1 91 ? -8.234 -6.457 -9.344 1 97.5 91 ASP B N 1
ATOM 1976 C CA . ASP B 1 91 ? -9.508 -6.004 -9.883 1 97.5 91 ASP B CA 1
ATOM 1977 C C . ASP B 1 91 ? -9.539 -6.133 -11.406 1 97.5 91 ASP B C 1
ATOM 1979 O O . ASP B 1 91 ? -9.102 -5.227 -12.117 1 97.5 91 ASP B O 1
ATOM 1983 N N . THR B 1 92 ? -10.148 -7.188 -11.898 1 94.88 92 THR B N 1
ATOM 1984 C CA . THR B 1 92 ? -10.148 -7.488 -13.32 1 94.88 92 THR B CA 1
ATOM 1985 C C . THR B 1 92 ? -11.445 -7.02 -13.977 1 94.88 92 THR B C 1
ATOM 1987 O O . THR B 1 92 ? -11.703 -7.328 -15.141 1 94.88 92 THR B O 1
ATOM 1990 N N . THR B 1 93 ? -12.273 -6.328 -13.195 1 95.44 93 THR B N 1
ATOM 1991 C CA . THR B 1 93 ? -13.523 -5.836 -13.75 1 95.44 93 THR B CA 1
ATOM 1992 C C . THR B 1 93 ? -13.273 -4.664 -14.695 1 95.44 93 THR B C 1
ATOM 1994 O O . THR B 1 93 ? -14.195 -4.203 -15.383 1 95.44 93 THR B O 1
ATOM 1997 N N . ARG B 1 94 ? -12.117 -4.191 -14.766 1 93.38 94 ARG B N 1
ATOM 1998 C CA . ARG B 1 94 ? -11.672 -3.1 -15.633 1 93.38 94 ARG B CA 1
ATOM 1999 C C . ARG B 1 94 ? -10.258 -3.344 -16.141 1 93.38 94 ARG B C 1
ATOM 2001 O O . ARG B 1 94 ? -9.5 -4.117 -15.547 1 93.38 94 ARG B O 1
ATOM 2008 N N . PRO B 1 95 ? -9.938 -2.713 -17.234 1 96.5 95 PRO B N 1
ATOM 2009 C CA . PRO B 1 95 ? -8.57 -2.875 -17.719 1 96.5 95 PRO B CA 1
ATOM 2010 C C . PRO B 1 95 ? -7.523 -2.34 -16.75 1 96.5 95 PRO B C 1
ATOM 2012 O O . PRO B 1 95 ? -7.809 -1.418 -15.977 1 96.5 95 PRO B O 1
ATOM 2015 N N . TRP B 1 96 ? -6.391 -2.934 -16.812 1 97.44 96 TRP B N 1
ATOM 2016 C CA . TRP B 1 96 ? -5.285 -2.461 -15.984 1 97.44 96 TRP B CA 1
ATOM 2017 C C . TRP B 1 96 ? -5.012 -0.982 -16.234 1 97.44 96 TRP B C 1
ATOM 2019 O O . TRP B 1 96 ? -4.953 -0.542 -17.391 1 97.44 96 TRP B O 1
ATOM 2029 N N . SER B 1 97 ? -4.855 -0.222 -15.211 1 97.19 97 SER B N 1
ATOM 2030 C CA . SER B 1 97 ? -4.496 1.189 -15.289 1 97.19 97 SER B CA 1
ATOM 2031 C C . SER B 1 97 ? -3.729 1.635 -14.047 1 97.19 97 SER B C 1
ATOM 2033 O O . SER B 1 97 ? -4.062 1.237 -12.93 1 97.19 97 SER B O 1
ATOM 2035 N N . ALA B 1 98 ? -2.719 2.396 -14.312 1 96.38 98 ALA B N 1
ATOM 2036 C CA . ALA B 1 98 ? -1.972 3.012 -13.219 1 96.38 98 ALA B CA 1
ATOM 2037 C C . ALA B 1 98 ? -2.621 4.32 -12.781 1 96.38 98 ALA B C 1
ATOM 2039 O O . ALA B 1 98 ? -3.043 5.121 -13.617 1 96.38 98 ALA B O 1
ATOM 2040 N N . GLY B 1 99 ? -2.793 4.477 -11.484 1 96.88 99 GLY B N 1
ATOM 2041 C CA . GLY B 1 99 ? -3.287 5.734 -10.945 1 96.88 99 GLY B CA 1
ATOM 2042 C C . GLY B 1 99 ? -2.268 6.453 -10.086 1 96.88 99 GLY B C 1
ATOM 2043 O O . GLY B 1 99 ? -1.085 6.102 -10.086 1 96.88 99 GLY B O 1
ATOM 2044 N N . ASN B 1 100 ? -2.648 7.621 -9.523 1 97.88 100 ASN B N 1
ATOM 2045 C CA . ASN B 1 100 ? -1.821 8.328 -8.547 1 97.88 100 ASN B CA 1
ATOM 2046 C C . ASN B 1 100 ? -2.535 8.484 -7.211 1 97.88 100 ASN B C 1
ATOM 2048 O O . ASN B 1 100 ? -2.301 9.453 -6.488 1 97.88 100 ASN B O 1
ATOM 2052 N N . ASP B 1 101 ? -3.453 7.539 -6.926 1 98.31 101 ASP B N 1
ATOM 2053 C CA . ASP B 1 101 ? -4.242 7.547 -5.699 1 98.31 101 ASP B CA 1
ATOM 2054 C C . ASP B 1 101 ? -3.539 6.77 -4.59 1 98.31 101 ASP B C 1
ATOM 2056 O O . ASP B 1 101 ? -4.109 6.559 -3.516 1 98.31 101 ASP B O 1
ATOM 2060 N N . PHE B 1 102 ? -2.34 6.355 -4.852 1 97.94 102 PHE B N 1
ATOM 2061 C CA . PHE B 1 102 ? -1.559 5.598 -3.881 1 97.94 102 PHE B CA 1
ATOM 2062 C C . PHE B 1 102 ? -0.078 5.945 -3.986 1 97.94 102 PHE B C 1
ATOM 2064 O O . PHE B 1 102 ? 0.394 6.355 -5.047 1 97.94 102 PHE B O 1
ATOM 2071 N N . SER B 1 103 ? 0.634 5.828 -2.871 1 98.69 103 SER B N 1
ATOM 2072 C CA . SER B 1 103 ? 2.09 5.891 -2.809 1 98.69 103 SER B CA 1
ATOM 2073 C C . SER B 1 103 ? 2.625 5.094 -1.621 1 98.69 103 SER B C 1
ATOM 2075 O O . SER B 1 103 ? 1.85 4.57 -0.82 1 98.69 103 SER B O 1
ATOM 2077 N N . LEU B 1 104 ? 3.889 4.871 -1.599 1 98.81 104 LEU B N 1
ATOM 2078 C CA . LEU B 1 104 ? 4.578 4.227 -0.486 1 98.81 104 LEU B CA 1
ATOM 2079 C C . LEU B 1 104 ? 5.465 5.223 0.256 1 98.81 104 LEU B C 1
ATOM 2081 O O . LEU B 1 104 ? 6.324 5.867 -0.35 1 98.81 104 LEU B O 1
ATOM 2085 N N . CYS B 1 105 ? 5.246 5.336 1.534 1 98.56 105 CYS B N 1
ATOM 2086 C CA . CYS B 1 105 ? 6.027 6.258 2.348 1 98.56 105 CYS B CA 1
ATOM 2087 C C . CYS B 1 105 ? 7.121 5.523 3.109 1 98.56 105 CYS B C 1
ATOM 2089 O O . CYS B 1 105 ? 6.832 4.699 3.979 1 98.56 105 CYS B O 1
ATOM 2091 N N . LEU B 1 106 ? 8.312 5.773 2.777 1 98.19 106 LEU B N 1
ATOM 2092 C CA . LEU B 1 106 ? 9.469 5.344 3.557 1 98.19 106 LEU B CA 1
ATOM 2093 C C . LEU B 1 106 ? 9.781 6.352 4.66 1 98.19 106 LEU B C 1
ATOM 2095 O O . LEU B 1 106 ? 10.094 7.512 4.379 1 98.19 106 LEU B O 1
ATOM 2099 N N . GLN B 1 107 ? 9.688 5.855 5.852 1 96.81 107 GLN B N 1
ATOM 2100 C CA . GLN B 1 107 ? 9.797 6.773 6.98 1 96.81 107 GLN B CA 1
ATOM 2101 C C . GLN B 1 107 ? 10.75 6.238 8.039 1 96.81 107 GLN B C 1
ATOM 2103 O O . GLN B 1 107 ? 10.781 5.035 8.305 1 96.81 107 GLN B O 1
ATOM 2108 N N . SER B 1 108 ? 11.562 7.062 8.672 1 96 108 SER B N 1
ATOM 2109 C CA . SER B 1 108 ? 12.469 6.734 9.766 1 96 108 SER B CA 1
ATOM 2110 C C . SER B 1 108 ? 12.859 7.984 10.547 1 96 108 SER B C 1
ATOM 2112 O O . SER B 1 108 ? 12.789 9.102 10.031 1 96 108 SER B O 1
ATOM 2114 N N . THR B 1 109 ? 13.289 7.832 11.781 1 94.44 109 THR B N 1
ATOM 2115 C CA . THR B 1 109 ? 13.859 8.938 12.547 1 94.44 109 THR B CA 1
ATOM 2116 C C . THR B 1 109 ? 15.32 9.156 12.164 1 94.44 109 THR B C 1
ATOM 2118 O O . THR B 1 109 ? 15.914 10.18 12.516 1 94.44 109 THR B O 1
ATOM 2121 N N . ASP B 1 110 ? 15.852 8.211 11.438 1 94.75 110 ASP B N 1
ATOM 2122 C CA . ASP B 1 110 ? 17.234 8.289 10.977 1 94.75 110 ASP B CA 1
ATOM 2123 C C . ASP B 1 110 ? 17.328 9.094 9.688 1 94.75 110 ASP B C 1
ATOM 2125 O O . ASP B 1 110 ? 17.109 8.57 8.594 1 94.75 110 ASP B O 1
ATOM 2129 N N . HIS B 1 111 ? 17.719 10.312 9.805 1 96.25 111 HIS B N 1
ATOM 2130 C CA . HIS B 1 111 ? 17.812 11.227 8.672 1 96.25 111 HIS B CA 1
ATOM 2131 C C . HIS B 1 111 ? 18.75 10.672 7.602 1 96.25 111 HIS B C 1
ATOM 2133 O O . HIS B 1 111 ? 18.453 10.734 6.41 1 96.25 111 HIS B O 1
ATOM 2139 N N . ALA B 1 112 ? 19.859 10.148 8.023 1 96.88 112 ALA B N 1
ATOM 2140 C CA . ALA B 1 112 ? 20.859 9.641 7.082 1 96.88 112 ALA B CA 1
ATOM 2141 C C . ALA B 1 112 ? 20.297 8.469 6.277 1 96.88 112 ALA B C 1
ATOM 2143 O O . ALA B 1 112 ? 20.594 8.336 5.086 1 96.88 112 ALA B O 1
ATOM 2144 N N . ALA B 1 113 ? 19.531 7.625 6.914 1 96.69 113 ALA B N 1
ATOM 2145 C CA . ALA B 1 113 ? 18.938 6.484 6.227 1 96.69 113 ALA B CA 1
ATOM 2146 C C . ALA B 1 113 ? 17.969 6.945 5.141 1 96.69 113 ALA B C 1
ATOM 2148 O O . ALA B 1 113 ? 17.984 6.422 4.023 1 96.69 113 ALA B O 1
ATOM 2149 N N . ILE B 1 114 ? 17.156 7.918 5.492 1 97.62 114 ILE B N 1
ATOM 2150 C CA . ILE B 1 114 ? 16.172 8.43 4.547 1 97.62 114 ILE B CA 1
ATOM 2151 C C . ILE B 1 114 ? 16.891 9.117 3.385 1 97.62 114 ILE B C 1
ATOM 2153 O O . ILE B 1 114 ? 16.547 8.914 2.221 1 97.62 114 ILE B O 1
ATOM 2157 N N . GLU B 1 115 ? 17.891 9.883 3.688 1 97.94 115 GLU B N 1
ATOM 2158 C CA . GLU B 1 115 ? 18.656 10.57 2.652 1 97.94 115 GLU B CA 1
ATOM 2159 C C . GLU B 1 115 ? 19.328 9.57 1.71 1 97.94 115 GLU B C 1
ATOM 2161 O O . GLU B 1 115 ? 19.328 9.758 0.493 1 97.94 115 GLU B O 1
ATOM 2166 N N . ARG B 1 116 ? 19.875 8.539 2.256 1 97.88 116 ARG B N 1
ATOM 2167 C CA . ARG B 1 116 ? 20.516 7.504 1.451 1 97.88 116 ARG B CA 1
ATOM 2168 C C . ARG B 1 116 ? 19.531 6.871 0.477 1 97.88 116 ARG B C 1
ATOM 2170 O O . ARG B 1 116 ? 19.844 6.703 -0.704 1 97.88 116 ARG B O 1
ATOM 2177 N N . LEU B 1 117 ? 18.359 6.523 0.98 1 98.25 117 LEU B N 1
ATOM 2178 C CA . LEU B 1 117 ? 17.344 5.914 0.132 1 98.25 117 LEU B CA 1
ATOM 2179 C C . LEU B 1 117 ? 16.906 6.875 -0.965 1 98.25 117 LEU B C 1
ATOM 2181 O O . LEU B 1 117 ? 16.781 6.484 -2.129 1 98.25 117 LEU B O 1
ATOM 2185 N N . TYR B 1 118 ? 16.688 8.125 -0.579 1 98.69 118 TYR B N 1
ATOM 2186 C CA . TYR B 1 118 ? 16.297 9.156 -1.545 1 98.69 118 TYR B CA 1
ATOM 2187 C C . TYR B 1 118 ? 17.359 9.297 -2.635 1 98.69 118 TYR B C 1
ATOM 2189 O O . TYR B 1 118 ? 17.031 9.289 -3.824 1 98.69 118 TYR B O 1
ATOM 2197 N N . ASP B 1 119 ? 18.594 9.352 -2.277 1 98.56 119 ASP B N 1
ATOM 2198 C CA . ASP B 1 119 ? 19.703 9.539 -3.209 1 98.56 119 ASP B CA 1
ATOM 2199 C C . ASP B 1 119 ? 19.828 8.344 -4.16 1 98.56 119 ASP B C 1
ATOM 2201 O O . ASP B 1 119 ? 20.078 8.523 -5.355 1 98.56 119 ASP B O 1
ATOM 2205 N N . ARG B 1 120 ? 19.688 7.172 -3.658 1 98.38 120 ARG B N 1
ATOM 2206 C CA . ARG B 1 120 ? 19.812 5.973 -4.48 1 98.38 120 ARG B CA 1
ATOM 2207 C C . ARG B 1 120 ? 18.719 5.918 -5.535 1 98.38 120 ARG B C 1
ATOM 2209 O O . ARG B 1 120 ? 18.984 5.586 -6.695 1 98.38 120 ARG B O 1
ATOM 2216 N N . LEU B 1 121 ? 17.5 6.258 -5.117 1 98.25 121 LEU B N 1
ATOM 2217 C CA . LEU B 1 121 ? 16.391 6.238 -6.078 1 98.25 121 LEU B CA 1
ATOM 2218 C C . LEU B 1 121 ? 16.578 7.336 -7.125 1 98.25 121 LEU B C 1
ATOM 2220 O O . LEU B 1 121 ? 16.344 7.105 -8.312 1 98.25 121 LEU B O 1
ATOM 2224 N N . THR B 1 122 ? 17.016 8.492 -6.688 1 98.19 122 THR B N 1
ATOM 2225 C CA . THR B 1 122 ? 17.094 9.641 -7.59 1 98.19 122 THR B CA 1
ATOM 2226 C C . THR B 1 122 ? 18.328 9.555 -8.477 1 98.19 122 THR B C 1
ATOM 2228 O O . THR B 1 122 ? 18.453 10.289 -9.453 1 98.19 122 THR B O 1
ATOM 2231 N N . ALA B 1 123 ? 19.266 8.625 -8.156 1 97.94 123 ALA B N 1
ATOM 2232 C CA . ALA B 1 123 ? 20.438 8.406 -8.992 1 97.94 123 ALA B CA 1
ATOM 2233 C C . ALA B 1 123 ? 20.062 7.77 -10.328 1 97.94 123 ALA B C 1
ATOM 2235 O O . ALA B 1 123 ? 20.812 7.836 -11.297 1 97.94 123 ALA B O 1
ATOM 2236 N N . ASP B 1 124 ? 18.906 7.047 -10.344 1 97.62 124 ASP B N 1
ATOM 2237 C CA . ASP B 1 124 ? 18.406 6.508 -11.602 1 97.62 124 ASP B CA 1
ATOM 2238 C C . ASP B 1 124 ? 17.797 7.605 -12.469 1 97.62 124 ASP B C 1
ATOM 2240 O O . ASP B 1 124 ? 16.859 8.281 -12.039 1 97.62 124 ASP B O 1
ATOM 2244 N N . THR B 1 125 ? 18.219 7.746 -13.688 1 97.56 125 THR B N 1
ATOM 2245 C CA . THR B 1 125 ? 17.844 8.867 -14.539 1 97.56 125 THR B CA 1
ATOM 2246 C C . THR B 1 125 ? 16.375 8.758 -14.969 1 97.56 125 THR B C 1
ATOM 2248 O O . THR B 1 125 ? 15.789 9.734 -15.445 1 97.56 125 THR B O 1
ATOM 2251 N N . ARG B 1 126 ? 15.812 7.629 -14.852 1 98.06 126 ARG B N 1
ATOM 2252 C CA . ARG B 1 126 ? 14.422 7.434 -15.242 1 98.06 126 ARG B CA 1
ATOM 2253 C C . ARG B 1 126 ? 13.477 7.914 -14.148 1 98.06 126 ARG B C 1
ATOM 2255 O O . ARG B 1 126 ? 12.273 8.07 -14.391 1 98.06 126 ARG B O 1
ATOM 2262 N N . THR B 1 127 ? 14.039 8.102 -12.922 1 98.44 127 THR B N 1
ATOM 2263 C CA . THR B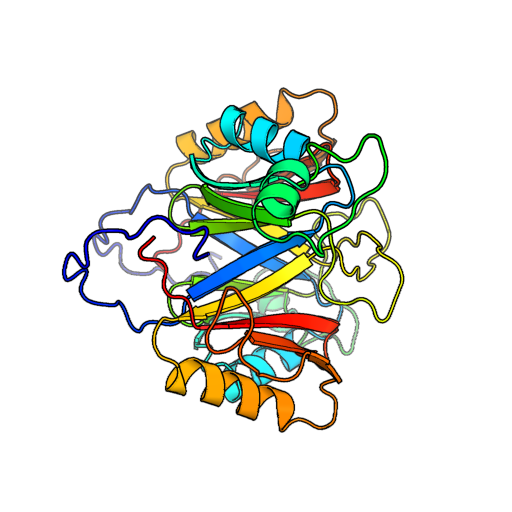 1 127 ? 13.234 8.531 -11.789 1 98.44 127 THR B CA 1
ATOM 2264 C C . THR B 1 127 ? 12.867 10.008 -11.906 1 98.44 127 THR B C 1
ATOM 2266 O O . THR B 1 127 ? 13.703 10.828 -12.273 1 98.44 127 THR B O 1
ATOM 2269 N N . VAL B 1 128 ? 11.586 10.328 -11.664 1 98.44 128 VAL B N 1
ATOM 2270 C CA . VAL B 1 128 ? 11.102 11.711 -11.688 1 98.44 128 VAL B CA 1
ATOM 2271 C C . VAL B 1 128 ? 11.016 12.242 -10.258 1 98.44 128 VAL B C 1
ATOM 2273 O O . VAL B 1 128 ? 10.328 11.664 -9.414 1 98.44 128 VAL B O 1
ATOM 2276 N N . ILE B 1 129 ? 11.664 13.328 -9.984 1 98.62 129 ILE B N 1
ATOM 2277 C CA . ILE B 1 129 ? 11.586 13.969 -8.672 1 98.62 129 ILE B CA 1
ATOM 2278 C C . ILE B 1 129 ? 10.305 14.789 -8.578 1 98.62 129 ILE B C 1
ATOM 2280 O O . ILE B 1 129 ? 10.094 15.727 -9.359 1 98.62 129 ILE B O 1
ATOM 2284 N N . LEU B 1 130 ? 9.43 14.438 -7.754 1 98.62 130 LEU B N 1
ATOM 2285 C CA . LEU B 1 130 ? 8.172 15.141 -7.535 1 98.62 130 LEU B CA 1
ATOM 2286 C C . LEU B 1 130 ? 8.336 16.234 -6.48 1 98.62 130 LEU B C 1
ATOM 2288 O O . LEU B 1 130 ? 7.719 17.297 -6.578 1 98.62 130 LEU B O 1
ATOM 2292 N N . ALA B 1 131 ? 9.109 16.016 -5.422 1 97.94 131 ALA B N 1
ATOM 2293 C CA . ALA B 1 131 ? 9.516 16.938 -4.363 1 97.94 131 ALA B CA 1
ATOM 2294 C C . ALA B 1 131 ? 10.938 16.641 -3.898 1 97.94 131 ALA B C 1
ATOM 2296 O O . ALA B 1 131 ? 11.25 15.531 -3.469 1 97.94 131 ALA B O 1
ATOM 2297 N N . PRO B 1 132 ? 11.805 17.625 -4.035 1 98.31 132 PRO B N 1
ATOM 2298 C CA . PRO B 1 132 ? 13.156 17.422 -3.521 1 98.31 132 PRO B CA 1
ATOM 2299 C C . PRO B 1 132 ? 13.188 17.203 -2.01 1 98.31 132 PRO B C 1
ATOM 2301 O O . PRO B 1 132 ? 12.328 17.719 -1.292 1 98.31 132 PRO B O 1
ATOM 2304 N N . LEU B 1 133 ? 14.172 16.484 -1.558 1 98.38 133 LEU B N 1
ATOM 2305 C CA . LEU B 1 133 ? 14.32 16.234 -0.127 1 98.38 133 LEU B CA 1
ATOM 2306 C C . LEU B 1 133 ? 14.711 17.516 0.606 1 98.38 133 LEU B C 1
ATOM 2308 O O . LEU B 1 133 ? 15.797 18.062 0.387 1 98.38 133 LEU B O 1
ATOM 2312 N N . ALA B 1 134 ? 13.836 17.984 1.442 1 98.12 134 ALA B N 1
ATOM 2313 C CA . ALA B 1 134 ? 14.039 19.219 2.197 1 98.12 134 ALA B CA 1
ATOM 2314 C C . ALA B 1 134 ? 13.172 19.234 3.455 1 98.12 134 ALA B C 1
ATOM 2316 O O . ALA B 1 134 ? 12.227 18.453 3.576 1 98.12 134 ALA B O 1
ATOM 2317 N N . ALA B 1 135 ? 13.523 20.109 4.352 1 95.81 135 ALA B N 1
ATOM 2318 C CA . ALA B 1 135 ? 12.719 20.281 5.559 1 95.81 135 ALA B CA 1
ATOM 2319 C C . ALA B 1 135 ? 11.398 20.969 5.242 1 95.81 135 ALA B C 1
ATOM 2321 O O . ALA B 1 135 ? 11.32 21.781 4.316 1 95.81 135 ALA B O 1
ATOM 2322 N N . ASN B 1 136 ? 10.344 20.516 5.914 1 89.5 136 ASN B N 1
ATOM 2323 C CA . ASN B 1 136 ? 9.078 21.25 5.91 1 89.5 136 ASN B CA 1
ATOM 2324 C C . ASN B 1 136 ? 8.508 21.375 7.316 1 89.5 136 ASN B C 1
ATOM 2326 O O . ASN B 1 136 ? 9.219 21.203 8.305 1 89.5 136 ASN B O 1
ATOM 2330 N N . SER B 1 137 ? 7.348 21.844 7.426 1 82.81 137 SER B N 1
ATOM 2331 C CA . SER B 1 137 ? 6.758 22.172 8.719 1 82.81 137 SER B CA 1
ATOM 2332 C C . SER B 1 137 ? 6.605 20.938 9.594 1 82.81 137 SER B C 1
ATOM 2334 O O . SER B 1 137 ? 6.547 21.031 10.82 1 82.81 137 SER B O 1
ATOM 2336 N N . PHE B 1 138 ? 6.617 19.766 8.961 1 83.81 138 PHE B N 1
ATOM 2337 C CA . PHE B 1 138 ? 6.316 18.578 9.75 1 83.81 138 PHE B CA 1
ATOM 2338 C C . PHE B 1 138 ? 7.492 17.594 9.734 1 83.81 138 PHE B C 1
ATOM 2340 O O . PHE B 1 138 ? 7.496 16.609 10.469 1 83.81 138 PHE B O 1
ATOM 2347 N N . SER B 1 139 ? 8.469 17.828 8.969 1 92.12 139 SER B N 1
ATOM 2348 C CA . SER B 1 139 ? 9.57 16.891 8.812 1 92.12 139 SER B CA 1
ATOM 2349 C C . SER B 1 139 ? 10.883 17.625 8.531 1 92.12 139 SER B C 1
ATOM 2351 O O . SER B 1 139 ? 10.914 18.578 7.75 1 92.12 139 SER B O 1
ATOM 2353 N N . SER B 1 140 ? 11.969 17.156 9.188 1 95.12 140 SER B N 1
ATOM 2354 C CA . SER B 1 140 ? 13.289 17.703 8.914 1 95.12 140 SER B CA 1
ATOM 2355 C C . SER B 1 140 ? 13.805 17.266 7.551 1 95.12 140 SER B C 1
ATOM 2357 O O . SER B 1 140 ? 14.805 17.781 7.055 1 95.12 140 SER B O 1
ATOM 2359 N N . GLY B 1 141 ? 13.156 16.344 6.922 1 97.06 141 GLY B N 1
ATOM 2360 C CA . GLY B 1 141 ? 13.461 15.82 5.602 1 97.06 141 GLY B CA 1
ATOM 2361 C C . GLY B 1 141 ? 12.281 15.117 4.953 1 97.06 141 GLY B C 1
ATOM 2362 O O . GLY B 1 141 ? 11.867 14.047 5.402 1 97.06 141 GLY B O 1
ATOM 2363 N N . TYR B 1 142 ? 11.789 15.758 3.91 1 97.88 142 TYR B N 1
ATOM 2364 C CA . TYR B 1 142 ? 10.703 15.18 3.129 1 97.88 142 TYR B CA 1
ATOM 2365 C C . TYR B 1 142 ? 11 15.266 1.636 1 97.88 142 TYR B C 1
ATOM 2367 O O . TYR B 1 142 ? 11.492 16.297 1.157 1 97.88 142 TYR B O 1
ATOM 2375 N N . GLY B 1 143 ? 10.734 14.219 0.864 1 98.44 143 GLY B N 1
ATOM 2376 C CA . GLY B 1 143 ? 10.828 14.172 -0.587 1 98.44 143 GLY B CA 1
ATOM 2377 C C . GLY B 1 143 ? 9.906 13.133 -1.209 1 98.44 143 GLY B C 1
ATOM 2378 O O . GLY B 1 143 ? 9.336 12.305 -0.503 1 98.44 143 GLY B O 1
ATOM 2379 N N . ALA B 1 144 ? 9.734 13.242 -2.492 1 98.69 144 ALA B N 1
ATOM 2380 C CA . ALA B 1 144 ? 8.914 12.273 -3.217 1 98.69 144 ALA B CA 1
ATOM 2381 C C . ALA B 1 144 ? 9.414 12.094 -4.648 1 98.69 144 ALA B C 1
ATOM 2383 O O . ALA B 1 144 ? 9.852 13.055 -5.281 1 98.69 144 ALA B O 1
ATOM 2384 N N . VAL B 1 145 ? 9.344 10.891 -5.109 1 98.81 145 VAL B N 1
ATOM 2385 C CA . VAL B 1 145 ? 9.75 10.578 -6.477 1 98.81 145 VAL B CA 1
ATOM 2386 C C . VAL B 1 145 ? 8.75 9.602 -7.098 1 98.81 145 VAL B C 1
ATOM 2388 O O . VAL B 1 145 ? 7.988 8.945 -6.387 1 98.81 145 VAL B O 1
ATOM 2391 N N . ARG B 1 146 ? 8.672 9.523 -8.359 1 98.75 146 ARG B N 1
ATOM 2392 C CA . ARG B 1 146 ? 8.055 8.453 -9.133 1 98.75 146 ARG B CA 1
ATOM 2393 C C . ARG B 1 146 ? 9.109 7.594 -9.82 1 98.75 146 ARG B C 1
ATOM 2395 O O . ARG B 1 146 ? 9.891 8.094 -10.633 1 98.75 146 ARG B O 1
ATOM 2402 N N . ASP B 1 147 ? 9.141 6.367 -9.492 1 98.56 147 ASP B N 1
ATOM 2403 C CA . ASP B 1 147 ? 10.195 5.504 -10.023 1 98.56 147 ASP B CA 1
ATOM 2404 C C . ASP B 1 147 ? 9.898 5.102 -11.469 1 98.56 147 ASP B C 1
ATOM 2406 O O . ASP B 1 147 ? 8.867 5.477 -12.023 1 98.56 147 ASP B O 1
ATOM 2410 N N . PRO B 1 148 ? 10.82 4.359 -12.148 1 98.12 148 PRO B N 1
ATOM 2411 C CA . PRO B 1 148 ? 10.656 4.023 -13.562 1 98.12 148 PRO B CA 1
ATOM 2412 C C . PRO B 1 148 ? 9.43 3.154 -13.82 1 98.12 148 PRO B C 1
ATOM 2414 O O . PRO B 1 148 ? 9 3.008 -14.969 1 98.12 148 PRO B O 1
ATOM 2417 N N . PHE B 1 149 ? 8.859 2.574 -12.805 1 98.5 149 PHE B N 1
ATOM 2418 C CA . PHE B 1 149 ? 7.746 1.641 -12.953 1 98.5 149 PHE B CA 1
ATOM 2419 C C . PHE B 1 149 ? 6.422 2.318 -12.617 1 98.5 149 PHE B C 1
ATOM 2421 O O . PHE B 1 149 ? 5.371 1.676 -12.633 1 98.5 149 PHE B O 1
ATOM 2428 N N . GLY B 1 150 ? 6.484 3.604 -12.25 1 97.69 150 GLY B N 1
ATOM 2429 C CA . GLY B 1 150 ? 5.289 4.395 -12 1 97.69 150 GLY B CA 1
ATOM 2430 C C . GLY B 1 150 ? 4.898 4.43 -10.531 1 97.69 150 GLY B C 1
ATOM 2431 O O . GLY B 1 150 ? 3.889 5.035 -10.172 1 97.69 150 GLY B O 1
ATOM 2432 N N . VAL B 1 151 ? 5.648 3.844 -9.688 1 98.62 151 VAL B N 1
ATOM 2433 C CA . VAL B 1 151 ? 5.352 3.816 -8.266 1 98.62 151 VAL B CA 1
ATOM 2434 C C . VAL B 1 151 ? 5.895 5.074 -7.594 1 98.62 151 VAL B C 1
ATOM 2436 O O . VAL B 1 151 ? 7.059 5.43 -7.785 1 98.62 151 VAL B O 1
ATOM 2439 N N . VAL B 1 152 ? 5.043 5.734 -6.863 1 98.81 152 VAL B N 1
ATOM 2440 C CA . VAL B 1 152 ? 5.465 6.934 -6.145 1 98.81 152 VAL B CA 1
ATOM 2441 C C . VAL B 1 152 ? 5.957 6.551 -4.75 1 98.81 152 VAL B C 1
ATOM 2443 O O . VAL B 1 152 ? 5.266 5.844 -4.012 1 98.81 152 VAL B O 1
ATOM 2446 N N . PHE B 1 153 ? 7.148 6.988 -4.418 1 98.88 153 PHE B N 1
ATOM 2447 C CA . PHE B 1 153 ? 7.723 6.848 -3.086 1 98.88 153 PHE B CA 1
ATOM 2448 C C . PHE B 1 153 ? 7.832 8.203 -2.398 1 98.88 153 PHE B C 1
ATOM 2450 O O . PHE B 1 153 ? 8.227 9.195 -3.021 1 98.88 153 PHE B O 1
ATOM 2457 N N . GLN B 1 154 ? 7.391 8.227 -1.201 1 98.69 154 GLN B N 1
ATOM 2458 C CA . GLN B 1 154 ? 7.66 9.344 -0.305 1 98.69 154 GLN B CA 1
ATOM 2459 C C . GLN B 1 154 ? 8.781 9.008 0.674 1 98.69 154 GLN B C 1
ATOM 2461 O O . GLN B 1 154 ? 8.922 7.855 1.088 1 98.69 154 GLN B O 1
ATOM 2466 N N . PHE B 1 155 ? 9.531 9.969 1.019 1 98.38 155 PHE B N 1
ATOM 2467 C CA . PHE B 1 155 ? 10.586 9.867 2.021 1 98.38 155 PHE B CA 1
ATOM 2468 C C . PHE B 1 155 ? 10.344 10.852 3.16 1 98.38 155 PHE B C 1
ATOM 2470 O O . PHE B 1 155 ? 10.18 12.055 2.93 1 98.38 155 PHE B O 1
ATOM 2477 N N . THR B 1 156 ? 10.344 10.312 4.383 1 97.44 156 THR B N 1
ATOM 2478 C CA . THR B 1 156 ? 10.008 11.188 5.504 1 97.44 156 THR B CA 1
ATOM 2479 C C . THR B 1 156 ? 10.914 10.906 6.695 1 97.44 156 THR B C 1
ATOM 2481 O O . THR B 1 156 ? 11.008 9.766 7.16 1 97.44 156 THR B O 1
ATOM 2484 N N . VAL B 1 157 ? 11.602 11.922 7.148 1 96.88 157 VAL B N 1
ATOM 2485 C CA . VAL B 1 157 ? 12.203 11.875 8.477 1 96.88 157 VAL B CA 1
ATOM 2486 C C . VAL B 1 157 ? 11.148 12.203 9.531 1 96.88 157 VAL B C 1
ATOM 2488 O O . VAL B 1 157 ? 10.672 13.344 9.602 1 96.88 157 VAL B O 1
ATOM 2491 N N . THR B 1 158 ? 10.797 11.211 10.258 1 93.94 158 THR B N 1
ATOM 2492 C CA . THR B 1 158 ? 9.688 11.398 11.188 1 93.94 158 THR B CA 1
ATOM 2493 C C . THR B 1 158 ? 10.211 11.703 12.594 1 93.94 158 THR B C 1
ATOM 2495 O O . THR B 1 158 ? 11.328 11.328 12.945 1 93.94 158 THR B O 1
ATOM 2498 N N . ARG B 1 159 ? 9.414 12.453 13.305 1 86.75 159 ARG B N 1
ATOM 2499 C CA . ARG B 1 159 ? 9.688 12.703 14.719 1 86.75 159 ARG B CA 1
ATOM 2500 C C . ARG B 1 159 ? 8.695 11.961 15.609 1 86.75 159 ARG B C 1
ATOM 2502 O O . ARG B 1 159 ? 8.773 12.031 16.828 1 86.75 159 ARG B O 1
ATOM 2509 N N . HIS B 1 160 ? 7.789 11.211 14.93 1 77.5 160 HIS B N 1
ATOM 2510 C CA . HIS B 1 160 ? 6.715 10.547 15.656 1 77.5 160 HIS B CA 1
ATOM 2511 C C . HIS B 1 160 ? 7.152 9.172 16.141 1 77.5 160 HIS B C 1
ATOM 2513 O O . HIS B 1 160 ? 7.93 8.484 15.477 1 77.5 160 HIS B O 1
ATOM 2519 N N . ALA B 1 161 ? 6.594 8.938 17.453 1 68.31 161 ALA B N 1
ATOM 2520 C CA . ALA B 1 161 ? 6.953 7.648 18.047 1 68.31 161 ALA B CA 1
ATOM 2521 C C . ALA B 1 161 ? 5.852 6.617 17.828 1 68.31 161 ALA B C 1
ATOM 2523 O O . ALA B 1 161 ? 5.836 5.57 18.484 1 68.31 161 ALA B O 1
ATOM 2524 N N . PHE B 1 162 ? 5.031 6.73 16.984 1 68.38 162 PHE B N 1
ATOM 2525 C CA . PHE B 1 162 ? 4.137 5.602 16.75 1 68.38 162 PHE B CA 1
ATOM 2526 C C . PHE B 1 162 ? 4.641 4.754 15.586 1 68.38 162 PHE B C 1
ATOM 2528 O O . PHE B 1 162 ? 5.449 5.215 14.781 1 68.38 162 PHE B O 1
#

Solvent-accessible surface area (backbone atoms only — not comparable to full-atom values): 17525 Å² total; per-residue (Å²): 118,75,82,57,74,82,65,79,78,65,81,59,77,75,64,58,56,38,35,56,29,47,32,39,22,46,68,78,42,30,52,62,46,52,55,48,36,38,70,39,56,63,34,42,78,78,42,74,38,29,40,49,59,46,32,74,63,33,82,83,54,80,79,62,91,90,40,48,69,36,27,71,39,29,36,31,34,34,67,78,29,57,38,30,41,12,23,69,51,80,57,74,92,48,78,86,36,82,41,34,32,54,35,36,33,37,33,20,61,35,53,67,60,46,49,50,40,52,50,46,48,61,66,40,85,68,34,42,78,70,36,74,76,37,64,56,98,81,24,79,29,32,27,27,34,31,42,79,86,63,51,35,38,34,37,33,26,44,85,68,89,120,116,73,84,57,75,82,64,77,78,61,80,60,75,73,64,59,57,37,36,58,29,48,32,39,21,46,68,80,40,29,50,62,47,54,56,48,35,38,70,38,55,63,34,42,78,76,41,74,37,30,41,50,58,45,33,74,63,32,82,82,54,81,80,61,90,90,40,49,68,36,28,71,41,30,34,30,35,34,68,77,28,57,38,30,42,12,22,70,50,80,57,73,90,48,79,86,37,81,43,34,33,54,34,37,32,38,34,20,62,33,53,69,60,45,49,51,40,52,50,47,47,60,67,40,86,70,33,42,78,71,37,72,76,37,64,55,97,80,23,79,31,33,2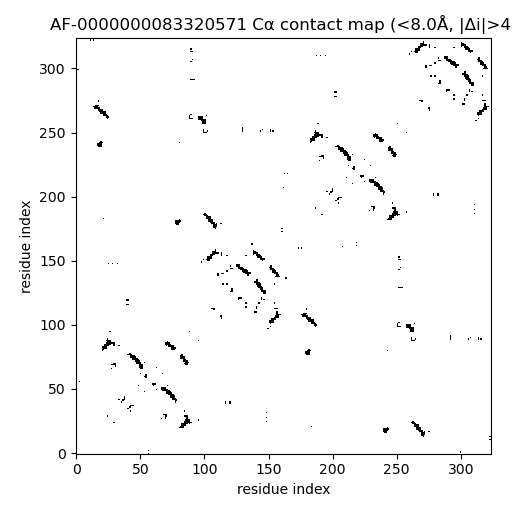7,28,34,31,41,79,85,63,52,35,38,34,35,33,26,43,86,70,89,119

Secondary structure (DSSP, 8-state):
--SS------------PPEEEEEEE-TT-HHHHHHHHHHHS-PEEEEEEEHHHHHHH-TT----TT-TT-EEEEEEEETTEEEEEESS-S-TTS-----SSEEEEEEES-HHHHHHHHHHHHTSTT-EEEEEEE--SS-SSEEEEE-TTS-EEEEEE-----/--SS------------PPEEEEEEE-TT-HHHHHHHHHHHS-PEEEEEEEHHHHHHH-TT----TT-TT-EEEEEEEETTEEEEEESS-S-TTS-----SSEEEEEEES-HHHHHHHHHHHHTSTT-EEEEEEE--SS-SSEEEEE-TTS-EEEEEE-----

pLDDT: mean 90.97, std 17.5, range [24.08, 98.88]

Organism: Saccharibacillus brassicae (NCBI:txid2583377)

Nearest PDB structures (foldseek):
  1u7i-assembly1_B  TM=8.147E-01  e=1.988E-10  Pseudomonas aeruginosa PAO1
  3oms-assembly1_A-2  TM=8.226E-01  e=2.401E-10  Bacillus cereus ATCC 14579
  3l20-assembly1_B  TM=7.633E-01  e=6.732E-09  Staphylococcus aureus subsp. aureus USA300
  3e5d-assembly1_A-2  TM=6.408E-01  e=1.793E-04  Listeria monocytogenes serotype 4b str. F2365
  3ey8-assembly1_A  TM=5.065E-01  e=4.786E-05  Vibrio cholerae

Foldseek 3Di:
DPPDPPPDPPPPVPPPDDDDAAEAAQALCQLVVQVLCCQQQVKDWPDWDFQLNVCVVPVVRDDDPPRRRFTQWTWIDGPPGIYMYGHDDPDPVDDDDDDPPDAAEDEELDPVSLVSSVCSQVVDVLKAWPAAWADDPAARTWTWIQGNSRHIYIGGNHPDDD/DPPDPPPDPPPPVPPPDDDDAAEEALALCQLVVQVLCCQQQVKDWPDWDFQLNVCVVPVVRDDDPPRRRFTQWTWIDGPPGIYMYGHDDPDPVDDDDDDPPDAAEDEELDPVSLVSSVCSQVVDVLKAWPAAWADDPAARTWTWIQGNSRHIYIGGNHPDDD

Sequence (324 aa):
MNIYPDEKSTAQTADTQVEMIPFLSLNGQAAAAIAFYEQVLDAEVLLKVSYAEMAQRDDSFRYAAGQEEWITHSVLRIGANKIMIAEEEQDTTRPWSAGNDFSLCLQSTDHAAIERLYDRLTADTRTVILAPLAANSFSSGYGAVRDPFGVVFQFTVTRHAFMNIYPDEKSTAQTADTQVEMIPFLSLNGQAAAAIAFYEQVLDAEVLLKVSYAEMAQRDDSFRYAAGQEEWITHSVLRIGANKIMIAEEEQDTTRPWSAGNDFSLCLQSTDHAAIERLYDRLTADTRTVILAPLAANSFSSGYGAVRDPFGVVFQFTVTRHAF